Protein AF-A0A6H1X4J9-F1 (afdb_monomer)

Foldseek 3Di:
DAEDADPDCPVDDFDAAEAADADPPLLPAEYEANGQHYEYADQNPLNHQEYAFAENHEYEDACQVAAHENAPRYHYAYNAQNYEYEYEHAHHDAEYEYAYQAAAAHAAPRQHEYEYYHHAREYEYYHPDPPAAYEHQPPVYAARAEYEYEYRYEYDQSYADLRYAEYEHDHAYEYEHLAAHNHNAYEFELYEYEHEVQQHDHDHDPPHYHDPYPNGYYHYYHDPD

Structure (mmCIF, N/CA/C/O backbone):
data_AF-A0A6H1X4J9-F1
#
_entry.id   AF-A0A6H1X4J9-F1
#
loop_
_atom_site.group_PDB
_atom_site.id
_atom_site.type_symbol
_atom_site.label_atom_id
_atom_site.label_alt_id
_atom_site.label_comp_id
_atom_site.label_asym_id
_atom_site.label_entity_id
_atom_site.label_seq_id
_atom_site.pdbx_PDB_ins_code
_atom_site.Cartn_x
_atom_site.Cartn_y
_atom_site.Cartn_z
_atom_site.occupancy
_atom_site.B_iso_or_equiv
_atom_site.auth_seq_id
_atom_site.auth_comp_id
_atom_site.auth_asym_id
_atom_site.auth_atom_id
_atom_site.pdbx_PDB_model_num
ATOM 1 N N . THR A 1 1 ? 21.955 -4.529 -8.153 1.00 93.12 1 THR A N 1
ATOM 2 C CA . THR A 1 1 ? 21.031 -3.490 -8.641 1.00 93.12 1 THR A CA 1
ATOM 3 C C . THR A 1 1 ? 20.247 -4.017 -9.817 1.00 93.12 1 THR A C 1
ATOM 5 O O . THR A 1 1 ? 20.836 -4.689 -10.657 1.00 93.12 1 THR A O 1
ATOM 8 N N . LEU A 1 2 ? 18.945 -3.748 -9.854 1.00 93.88 2 LEU A N 1
ATOM 9 C CA . LEU A 1 2 ? 18.046 -4.045 -10.964 1.00 93.88 2 LEU A CA 1
ATOM 10 C C . LEU A 1 2 ? 17.400 -2.733 -11.418 1.00 93.88 2 LEU A C 1
ATOM 12 O O . LEU A 1 2 ? 16.887 -1.985 -10.590 1.00 93.88 2 LEU A O 1
ATOM 16 N N . GLU A 1 3 ? 17.446 -2.445 -12.716 1.00 94.25 3 GLU A N 1
ATOM 17 C CA . GLU A 1 3 ? 16.936 -1.191 -13.275 1.00 94.25 3 GLU A CA 1
ATOM 18 C C . GLU A 1 3 ? 15.815 -1.457 -14.273 1.00 94.25 3 GLU A C 1
ATOM 20 O O . GLU A 1 3 ? 15.993 -2.201 -15.240 1.00 94.25 3 GLU A O 1
ATOM 25 N N . PHE A 1 4 ? 14.671 -0.810 -14.061 1.00 92.19 4 PHE A N 1
ATOM 26 C CA . PHE A 1 4 ? 13.561 -0.799 -15.005 1.00 92.19 4 PHE A CA 1
ATOM 27 C C . PHE A 1 4 ? 13.482 0.575 -15.649 1.00 92.19 4 PHE A C 1
ATOM 29 O O . PHE A 1 4 ? 12.876 1.497 -15.107 1.00 92.19 4 PHE A O 1
ATOM 36 N N . ASN A 1 5 ? 14.108 0.696 -16.814 1.00 88.25 5 ASN A N 1
ATOM 37 C CA . ASN A 1 5 ? 14.103 1.916 -17.608 1.00 88.25 5 ASN A CA 1
ATOM 38 C C . ASN A 1 5 ? 12.995 1.806 -18.666 1.00 88.25 5 ASN A C 1
ATOM 40 O O . ASN A 1 5 ? 13.028 0.912 -19.515 1.00 88.25 5 ASN A O 1
ATOM 44 N N . GLY A 1 6 ? 11.995 2.682 -18.584 1.00 73.62 6 GLY A N 1
ATOM 45 C CA . GLY A 1 6 ? 10.928 2.797 -19.580 1.00 73.62 6 GLY A CA 1
ATOM 46 C C . GLY A 1 6 ? 11.137 4.018 -20.476 1.00 73.62 6 GLY A C 1
ATOM 47 O O . GLY A 1 6 ? 11.968 4.872 -20.158 1.00 73.62 6 GLY A O 1
ATOM 48 N N . PRO A 1 7 ? 10.403 4.146 -21.596 1.00 67.62 7 PRO A N 1
ATOM 49 C CA . PRO A 1 7 ? 10.383 5.404 -22.329 1.00 67.62 7 PRO A CA 1
ATOM 50 C C . PRO A 1 7 ? 9.875 6.516 -21.402 1.00 67.62 7 PRO A C 1
ATOM 52 O O . PRO A 1 7 ? 8.786 6.415 -20.841 1.00 67.62 7 PRO A O 1
ATOM 55 N N . LEU A 1 8 ? 10.683 7.564 -21.237 1.00 60.62 8 LEU A N 1
ATOM 56 C CA . LEU A 1 8 ? 10.299 8.788 -20.544 1.00 60.62 8 LEU A CA 1
ATOM 57 C C . LEU A 1 8 ? 9.329 9.544 -21.463 1.00 60.62 8 LEU A C 1
ATOM 59 O O . LEU A 1 8 ? 9.742 10.057 -22.497 1.00 60.62 8 LEU A O 1
ATOM 63 N N . ASP A 1 9 ? 8.041 9.501 -21.136 1.00 55.06 9 ASP A N 1
ATOM 64 C CA . ASP A 1 9 ? 6.933 10.324 -21.638 1.00 55.06 9 ASP A CA 1
ATOM 65 C C . ASP A 1 9 ? 7.148 11.023 -22.988 1.00 55.06 9 ASP A C 1
ATOM 67 O O . ASP A 1 9 ? 7.340 12.233 -23.079 1.00 55.06 9 ASP A O 1
ATOM 71 N N . GLY A 1 10 ? 7.001 10.274 -24.080 1.00 54.78 10 GLY A N 1
ATOM 72 C CA . GLY A 1 10 ? 6.794 10.854 -25.412 1.00 54.78 10 GLY A CA 1
ATOM 73 C C . GLY A 1 10 ? 5.364 11.368 -25.647 1.00 54.78 10 GLY A C 1
ATOM 74 O O . GLY A 1 10 ? 4.961 11.500 -26.798 1.00 54.78 10 GLY A O 1
ATOM 75 N N . GLY A 1 11 ? 4.561 11.572 -24.592 1.00 57.75 11 GLY A N 1
ATOM 76 C CA . GLY A 1 11 ? 3.139 11.940 -24.692 1.00 57.75 11 GLY A CA 1
ATOM 77 C C . GLY A 1 11 ? 2.202 10.816 -25.168 1.00 57.75 11 GLY A C 1
ATOM 78 O O . GLY A 1 11 ? 1.058 11.088 -25.523 1.00 57.75 11 GLY A O 1
ATOM 79 N N . GLY A 1 12 ? 2.674 9.565 -25.206 1.00 61.28 12 GLY A N 1
ATOM 80 C CA . GLY A 1 12 ? 1.860 8.376 -25.492 1.00 61.28 12 GLY A CA 1
ATOM 81 C C . GLY A 1 12 ? 1.268 7.737 -24.230 1.00 61.28 12 GLY A C 1
ATOM 82 O O . GLY A 1 12 ? 1.627 8.107 -23.116 1.00 61.28 12 GLY A O 1
ATOM 83 N N . ASN A 1 13 ? 0.377 6.754 -24.404 1.00 65.56 13 ASN A N 1
ATOM 84 C CA . ASN A 1 13 ? -0.198 5.985 -23.292 1.00 65.56 13 ASN A CA 1
ATOM 85 C C . ASN A 1 13 ? 0.898 5.361 -22.412 1.00 65.56 13 ASN A C 1
ATOM 87 O O . ASN A 1 13 ? 1.854 4.784 -22.933 1.00 65.56 13 ASN A O 1
ATOM 91 N N . 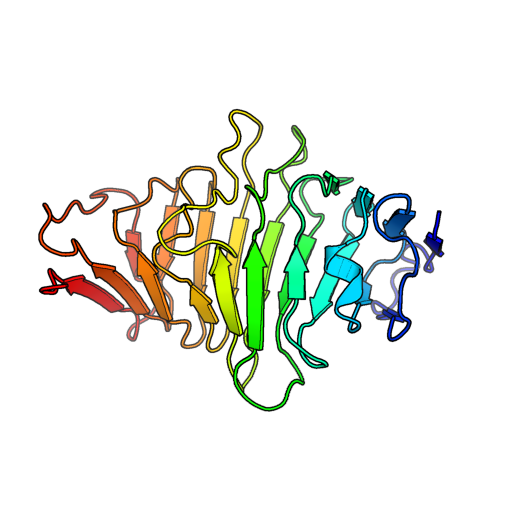THR A 1 14 ? 0.712 5.408 -21.090 1.00 74.69 14 THR A N 1
ATOM 92 C CA . THR A 1 14 ? 1.555 4.698 -20.120 1.00 74.69 14 THR A CA 1
ATOM 93 C C . THR A 1 14 ? 1.637 3.216 -20.478 1.00 74.69 14 THR A C 1
ATOM 95 O O . THR A 1 14 ? 0.612 2.537 -20.559 1.00 74.69 14 THR A O 1
ATOM 98 N N . ILE A 1 15 ? 2.852 2.703 -20.687 1.00 81.38 15 ILE A N 1
ATOM 99 C CA . ILE A 1 15 ? 3.092 1.276 -20.928 1.00 81.38 15 ILE A CA 1
ATOM 100 C C . ILE A 1 15 ? 3.429 0.620 -19.581 1.00 81.38 15 ILE A C 1
ATOM 102 O O . ILE A 1 15 ? 4.488 0.921 -19.025 1.00 81.38 15 ILE A O 1
ATOM 106 N N . PRO A 1 16 ? 2.566 -0.260 -19.043 1.00 87.69 16 PRO A N 1
ATOM 107 C CA . PRO A 1 16 ? 2.844 -0.947 -17.789 1.00 87.69 16 PRO A CA 1
ATOM 108 C C . PRO A 1 16 ? 3.886 -2.053 -17.983 1.00 87.69 16 PRO A C 1
ATOM 110 O O . PRO A 1 16 ? 3.806 -2.855 -18.917 1.00 87.69 16 PRO A O 1
ATOM 113 N N . TYR A 1 17 ? 4.851 -2.120 -17.068 1.00 92.75 17 TYR A N 1
ATOM 114 C CA . TYR A 1 17 ? 5.799 -3.225 -16.966 1.00 92.75 17 TYR A CA 1
ATOM 115 C C . TYR A 1 17 ? 5.346 -4.211 -15.894 1.00 92.75 17 TYR A C 1
ATOM 117 O O . TYR A 1 17 ? 5.041 -3.832 -14.768 1.00 92.75 17 TYR A O 1
ATOM 125 N N . TYR A 1 18 ? 5.364 -5.497 -16.235 1.00 94.00 18 TYR A N 1
ATOM 126 C CA . TYR A 1 18 ? 4.930 -6.575 -15.353 1.00 94.00 18 TYR A CA 1
ATOM 127 C C . TYR A 1 18 ? 6.113 -7.472 -15.000 1.00 94.00 18 TYR A C 1
ATOM 129 O O . TYR A 1 18 ? 6.561 -8.286 -15.811 1.00 94.00 18 TYR A O 1
ATOM 137 N N . PHE A 1 19 ? 6.622 -7.342 -13.780 1.00 95.31 19 PHE A N 1
ATOM 138 C CA . PHE A 1 19 ? 7.733 -8.137 -13.284 1.00 95.31 19 PHE A CA 1
ATOM 139 C C . PHE A 1 19 ? 7.231 -9.336 -12.475 1.00 95.31 19 PHE A C 1
ATOM 141 O O . PHE A 1 19 ? 6.749 -9.218 -11.351 1.00 95.31 19 PHE A O 1
ATOM 148 N N . LYS A 1 20 ? 7.355 -10.524 -13.071 1.00 94.75 20 LYS A N 1
ATOM 149 C CA . LYS A 1 20 ? 6.947 -11.804 -12.464 1.00 94.75 20 LYS A CA 1
ATOM 150 C C . LYS A 1 20 ? 8.120 -12.611 -11.894 1.00 94.75 20 LYS A C 1
ATOM 152 O O . LYS A 1 20 ? 7.917 -13.715 -11.402 1.00 94.75 20 LYS A O 1
ATOM 157 N N . GLY A 1 21 ? 9.345 -12.099 -12.018 1.00 93.31 21 GLY A N 1
ATOM 158 C CA . GLY A 1 21 ? 10.551 -12.793 -11.578 1.00 93.31 21 GLY A CA 1
ATOM 159 C C . GLY A 1 21 ? 10.741 -12.732 -10.064 1.00 93.31 21 GLY A C 1
ATOM 160 O O . GLY A 1 21 ? 10.360 -11.759 -9.420 1.00 93.31 21 GLY A O 1
ATOM 161 N N . ALA A 1 22 ? 11.376 -13.760 -9.505 1.00 94.06 22 ALA A N 1
ATOM 162 C CA . ALA A 1 22 ? 11.875 -13.719 -8.137 1.00 94.06 22 ALA A CA 1
ATOM 163 C C . ALA A 1 22 ? 13.163 -12.884 -8.057 1.00 94.06 22 ALA A C 1
ATOM 165 O O . ALA A 1 22 ? 13.990 -12.919 -8.970 1.00 94.06 22 ALA A O 1
ATOM 166 N N . ILE A 1 23 ? 13.362 -12.182 -6.941 1.00 91.31 23 ILE A N 1
ATOM 167 C CA . ILE A 1 23 ? 14.611 -11.474 -6.635 1.00 91.31 23 ILE A CA 1
ATOM 168 C C . ILE A 1 23 ? 15.342 -12.285 -5.570 1.00 91.31 23 ILE A C 1
ATOM 170 O O . ILE A 1 23 ? 14.955 -12.302 -4.404 1.00 91.31 23 ILE A O 1
ATOM 174 N N . ALA A 1 24 ? 16.390 -12.993 -5.983 1.00 90.06 24 ALA A N 1
ATOM 175 C CA . ALA A 1 24 ? 17.291 -13.657 -5.050 1.00 90.06 24 ALA A CA 1
ATOM 176 C C . ALA A 1 24 ? 18.165 -12.617 -4.333 1.00 90.06 24 ALA A C 1
ATOM 178 O O . ALA A 1 24 ? 18.576 -11.632 -4.946 1.00 90.06 24 ALA A O 1
ATOM 179 N N . ASN A 1 25 ? 18.480 -12.856 -3.055 1.00 87.88 25 ASN A N 1
ATOM 180 C CA . ASN A 1 25 ? 19.271 -11.944 -2.216 1.00 87.88 25 ASN A CA 1
ATOM 181 C C . ASN A 1 25 ? 18.702 -10.512 -2.184 1.00 87.88 25 ASN A C 1
ATOM 183 O O . ASN A 1 25 ? 19.452 -9.538 -2.271 1.00 87.88 25 ASN A O 1
ATOM 187 N N . GLY A 1 26 ? 17.370 -10.390 -2.086 1.00 88.12 26 GLY A N 1
ATOM 188 C CA . GLY A 1 26 ? 16.672 -9.102 -2.057 1.00 88.12 26 GLY A CA 1
ATOM 189 C C . GLY A 1 26 ? 17.216 -8.155 -0.987 1.00 88.12 26 GLY A C 1
ATOM 190 O O . GLY A 1 26 ? 17.380 -6.971 -1.250 1.00 88.12 26 GLY A O 1
ATOM 191 N N . ASN A 1 27 ? 17.634 -8.688 0.159 1.00 91.12 27 ASN A N 1
ATOM 192 C CA . ASN A 1 27 ? 18.200 -7.924 1.271 1.00 91.12 27 ASN A CA 1
ATOM 193 C C . ASN A 1 27 ? 19.537 -7.216 0.963 1.00 91.12 27 ASN A C 1
ATOM 195 O O . ASN A 1 27 ? 20.028 -6.480 1.808 1.00 91.12 27 ASN A O 1
ATOM 199 N N . ASN A 1 28 ? 20.121 -7.433 -0.220 1.00 92.00 28 ASN A N 1
ATOM 200 C CA . ASN A 1 28 ? 21.277 -6.694 -0.742 1.00 92.00 28 ASN A CA 1
ATOM 201 C C . ASN A 1 28 ? 20.972 -6.032 -2.102 1.00 92.00 28 ASN A C 1
ATOM 203 O O . ASN A 1 28 ? 21.878 -5.561 -2.796 1.00 92.00 28 ASN A O 1
ATOM 207 N N . ALA A 1 29 ? 19.718 -6.084 -2.551 1.00 93.44 29 ALA A N 1
ATOM 208 C CA . ALA A 1 29 ? 19.294 -5.603 -3.852 1.00 93.44 29 ALA A CA 1
ATOM 209 C C . ALA A 1 29 ? 18.760 -4.172 -3.761 1.00 93.44 29 ALA A C 1
ATOM 211 O O . ALA A 1 29 ? 18.005 -3.827 -2.859 1.00 93.44 29 ALA A O 1
ATOM 212 N N . ILE A 1 30 ? 19.120 -3.390 -4.775 1.00 94.81 30 ILE A N 1
ATOM 213 C CA . ILE A 1 30 ? 18.548 -2.076 -5.064 1.00 94.81 30 ILE A CA 1
ATOM 214 C C . ILE A 1 30 ? 17.702 -2.220 -6.327 1.00 94.81 30 ILE A C 1
ATOM 216 O O . ILE A 1 30 ? 18.201 -2.745 -7.333 1.00 94.81 30 ILE A O 1
ATOM 220 N N . LEU A 1 31 ? 16.453 -1.766 -6.278 1.00 95.44 31 LEU A N 1
ATOM 221 C CA . LEU A 1 31 ? 15.521 -1.710 -7.399 1.00 95.44 31 LEU A CA 1
ATOM 222 C C . LEU A 1 31 ? 15.274 -0.253 -7.798 1.00 95.44 31 LEU A C 1
ATOM 224 O O . LEU A 1 31 ? 14.706 0.508 -7.026 1.00 95.44 31 LEU A O 1
ATOM 228 N N . ASN A 1 32 ? 15.628 0.111 -9.028 1.00 95.62 32 ASN A N 1
ATOM 229 C CA . ASN A 1 32 ? 15.351 1.436 -9.582 1.00 95.62 32 ASN A CA 1
ATOM 230 C C . ASN A 1 32 ? 14.162 1.368 -10.549 1.00 95.62 32 ASN A C 1
ATOM 232 O O . ASN A 1 32 ? 14.227 0.690 -11.582 1.00 95.62 32 ASN A O 1
ATOM 236 N N . VAL A 1 33 ? 13.086 2.084 -10.227 1.00 94.50 33 VAL A N 1
ATOM 237 C CA . VAL A 1 33 ? 11.855 2.184 -11.019 1.00 94.50 33 VAL A CA 1
ATOM 238 C C . VAL A 1 33 ? 11.866 3.495 -11.804 1.00 94.50 33 VAL A C 1
ATOM 240 O O . VAL A 1 33 ? 11.304 4.509 -11.390 1.00 94.50 33 VAL A O 1
ATOM 243 N N . ASN A 1 34 ? 12.507 3.462 -12.972 1.00 92.19 34 ASN A N 1
ATOM 244 C CA . ASN A 1 34 ? 12.626 4.582 -13.918 1.00 92.19 34 ASN A CA 1
ATOM 245 C C . ASN A 1 34 ? 11.670 4.426 -15.112 1.00 92.19 34 ASN A C 1
ATOM 247 O O . ASN A 1 34 ? 11.930 4.883 -16.226 1.00 92.19 34 ASN A O 1
ATOM 251 N N . THR A 1 35 ? 10.573 3.717 -14.891 1.00 90.00 35 THR A N 1
ATOM 252 C CA . THR A 1 35 ? 9.480 3.543 -15.838 1.00 90.00 35 THR A CA 1
ATOM 253 C C . THR A 1 35 ? 8.213 4.089 -15.207 1.00 90.00 35 THR A C 1
ATOM 255 O O . THR A 1 35 ? 8.077 4.062 -13.984 1.00 90.00 35 THR A O 1
ATOM 258 N N . LYS A 1 36 ? 7.271 4.564 -16.024 1.00 90.62 36 LYS A N 1
ATOM 259 C CA . LYS A 1 36 ? 6.047 5.183 -15.510 1.00 90.62 36 LYS A CA 1
ATOM 260 C C . LYS A 1 36 ? 5.181 4.264 -14.672 1.00 90.62 36 LYS A C 1
ATOM 262 O O . LYS A 1 36 ? 4.545 4.728 -13.733 1.00 90.62 36 LYS A O 1
ATOM 267 N N . SER A 1 37 ? 5.156 2.981 -15.002 1.00 92.81 37 SER A N 1
ATOM 268 C CA . SER A 1 37 ? 4.376 2.000 -14.262 1.00 92.81 37 SER A CA 1
ATOM 269 C C . SER A 1 37 ? 5.104 0.665 -14.247 1.00 92.81 37 SER A C 1
ATOM 271 O O . SER A 1 37 ? 5.409 0.099 -15.300 1.00 92.81 37 SER A O 1
ATOM 273 N N . LEU A 1 38 ? 5.387 0.171 -13.044 1.00 95.62 38 LEU A N 1
ATOM 274 C CA . LEU A 1 38 ? 5.938 -1.156 -12.802 1.00 95.62 38 LEU A CA 1
ATOM 275 C C . LEU A 1 38 ? 5.097 -1.872 -11.749 1.00 95.62 38 LEU A C 1
ATOM 277 O O . LEU A 1 38 ? 4.921 -1.356 -10.651 1.00 95.62 38 LEU A O 1
ATOM 281 N N . THR A 1 39 ? 4.663 -3.091 -12.051 1.00 96.75 39 THR A N 1
ATOM 282 C CA . THR A 1 39 ? 4.017 -3.992 -11.092 1.00 96.75 39 THR A CA 1
ATOM 283 C C . THR A 1 39 ? 4.881 -5.226 -10.881 1.00 96.75 39 THR A C 1
ATOM 285 O O . THR A 1 39 ? 5.208 -5.934 -11.837 1.00 96.75 39 THR A O 1
ATOM 288 N N . ALA A 1 40 ? 5.242 -5.500 -9.632 1.00 97.00 40 ALA A N 1
ATOM 289 C CA . ALA A 1 40 ? 5.935 -6.705 -9.211 1.00 97.00 40 ALA A CA 1
ATOM 290 C C . ALA A 1 40 ? 4.948 -7.690 -8.572 1.00 97.00 40 ALA A C 1
ATOM 292 O O . ALA A 1 40 ? 4.236 -7.336 -7.639 1.00 97.00 40 ALA A O 1
ATOM 293 N N . TYR A 1 41 ? 4.942 -8.931 -9.062 1.00 96.31 41 TYR A N 1
ATOM 294 C CA . TYR A 1 41 ? 4.000 -9.974 -8.627 1.00 96.31 41 TYR A CA 1
ATOM 295 C C . TYR A 1 41 ? 4.608 -11.014 -7.685 1.00 96.31 41 TYR A C 1
ATOM 297 O O . TYR A 1 41 ? 3.890 -11.760 -7.029 1.00 96.31 41 TYR A O 1
ATOM 305 N N . HIS A 1 42 ? 5.934 -11.149 -7.672 1.00 95.69 42 HIS A N 1
ATOM 306 C CA . HIS A 1 42 ? 6.588 -12.192 -6.889 1.00 95.69 42 HIS A CA 1
ATOM 307 C C . HIS A 1 42 ? 6.853 -11.712 -5.458 1.00 95.69 42 HIS A C 1
ATOM 309 O O . HIS A 1 42 ? 7.471 -10.665 -5.268 1.00 95.69 42 HIS A O 1
ATOM 315 N N . SER A 1 43 ? 6.480 -12.509 -4.452 1.00 94.19 43 SER A N 1
ATOM 316 C CA . SER A 1 43 ? 6.515 -12.118 -3.030 1.00 94.19 43 SER A CA 1
ATOM 317 C C . SER A 1 43 ? 7.894 -11.716 -2.499 1.00 94.19 43 SER A C 1
ATOM 319 O O . SER A 1 43 ? 8.000 -10.903 -1.585 1.00 94.19 43 SER A O 1
ATOM 321 N N . THR A 1 44 ? 8.973 -12.201 -3.121 1.00 94.56 44 THR A N 1
ATOM 322 C CA . THR A 1 44 ? 10.356 -11.788 -2.809 1.00 94.56 44 THR A CA 1
ATOM 323 C C . THR A 1 44 ? 10.598 -10.286 -2.965 1.00 94.56 44 THR A C 1
ATOM 325 O O . THR A 1 44 ? 11.610 -9.794 -2.474 1.00 94.56 44 THR A O 1
ATOM 328 N N . ILE A 1 45 ? 9.712 -9.544 -3.636 1.00 94.94 45 ILE A N 1
ATOM 329 C CA . ILE A 1 45 ? 9.806 -8.084 -3.727 1.00 94.94 45 ILE A CA 1
ATOM 330 C C . ILE A 1 45 ? 9.777 -7.396 -2.356 1.00 94.94 45 ILE A C 1
ATOM 332 O O . ILE A 1 45 ? 10.484 -6.411 -2.163 1.00 94.94 45 ILE A O 1
ATOM 336 N N . GLY A 1 46 ? 9.055 -7.962 -1.382 1.00 92.44 46 GLY A N 1
ATOM 337 C CA . GLY A 1 46 ? 9.035 -7.461 -0.003 1.00 92.44 46 GLY A CA 1
ATOM 338 C C . GLY A 1 46 ? 10.352 -7.673 0.756 1.00 92.44 46 GLY A C 1
ATOM 339 O O . GLY A 1 46 ? 10.485 -7.252 1.898 1.00 92.44 46 GLY A O 1
ATOM 340 N N . THR A 1 47 ? 11.335 -8.336 0.134 1.00 92.44 47 THR A N 1
ATOM 341 C CA . THR A 1 47 ? 12.671 -8.533 0.715 1.00 92.44 47 THR A CA 1
ATOM 342 C C . THR A 1 47 ? 13.728 -7.595 0.149 1.00 92.44 47 THR A C 1
ATOM 344 O O . THR A 1 47 ? 14.869 -7.658 0.598 1.00 92.44 47 THR A O 1
ATOM 347 N N . VAL A 1 48 ? 13.389 -6.774 -0.851 1.00 93.81 48 VAL A N 1
ATOM 348 C CA . VAL A 1 48 ? 14.341 -5.859 -1.491 1.00 93.81 48 VAL A CA 1
ATOM 349 C C . VAL A 1 48 ? 14.787 -4.800 -0.487 1.00 93.81 48 VAL A C 1
ATOM 351 O O . VAL A 1 48 ? 13.943 -4.169 0.132 1.00 93.81 48 VAL A O 1
ATOM 354 N N . ALA A 1 49 ? 16.095 -4.610 -0.320 1.00 91.94 49 ALA A N 1
ATOM 355 C CA . ALA A 1 49 ? 16.636 -3.672 0.662 1.00 91.94 49 ALA A CA 1
ATOM 356 C C . ALA A 1 49 ? 16.329 -2.214 0.321 1.00 91.94 49 ALA A C 1
ATOM 358 O O . ALA A 1 49 ? 16.030 -1.436 1.213 1.00 91.94 49 ALA A O 1
ATOM 359 N N . GLU A 1 50 ? 16.378 -1.852 -0.959 1.00 92.00 50 GLU A N 1
ATOM 360 C CA . GLU A 1 50 ? 16.142 -0.477 -1.391 1.00 92.00 50 GLU A CA 1
ATOM 361 C C . GLU A 1 50 ? 15.308 -0.450 -2.672 1.00 92.00 50 GLU A C 1
ATOM 363 O O . GLU A 1 50 ? 15.623 -1.123 -3.660 1.00 92.00 50 GLU A O 1
ATOM 368 N N . ILE A 1 51 ? 14.244 0.347 -2.672 1.00 92.81 51 ILE A N 1
ATOM 369 C CA . ILE A 1 51 ? 13.411 0.628 -3.838 1.00 92.81 51 ILE A CA 1
ATOM 370 C C . ILE A 1 51 ? 13.419 2.131 -4.087 1.00 92.81 51 ILE A C 1
ATOM 372 O O . ILE A 1 51 ? 12.925 2.909 -3.280 1.00 92.81 51 ILE A O 1
ATOM 376 N N . ASN A 1 52 ? 13.916 2.532 -5.250 1.00 92.94 52 ASN A N 1
ATOM 377 C CA . ASN A 1 52 ? 13.901 3.909 -5.713 1.00 92.94 52 ASN A CA 1
ATOM 378 C C . ASN A 1 52 ? 12.804 4.074 -6.760 1.00 92.94 52 ASN A C 1
ATOM 380 O O . ASN A 1 52 ? 12.930 3.593 -7.888 1.00 92.94 52 ASN A O 1
ATOM 384 N N . ILE A 1 53 ? 11.727 4.759 -6.395 1.00 92.38 53 ILE A N 1
ATOM 385 C CA . ILE A 1 53 ? 10.634 5.121 -7.291 1.00 92.38 53 ILE A CA 1
ATOM 386 C C . ILE A 1 53 ? 10.985 6.464 -7.926 1.00 92.38 53 ILE A C 1
ATOM 388 O O . ILE A 1 53 ? 11.069 7.477 -7.236 1.00 92.38 53 ILE A O 1
ATOM 392 N N . GLY A 1 54 ? 11.234 6.480 -9.236 1.00 91.06 54 GLY A N 1
ATOM 393 C CA . GLY A 1 54 ? 11.555 7.713 -9.955 1.00 91.06 54 GLY A CA 1
ATOM 394 C C . GLY A 1 54 ? 10.420 8.747 -9.905 1.00 91.06 54 GLY A C 1
ATOM 395 O O . GLY A 1 54 ? 9.275 8.418 -9.608 1.00 91.06 54 GLY A O 1
ATOM 396 N N . ALA A 1 55 ? 10.743 10.005 -10.208 1.00 89.50 55 ALA A N 1
ATOM 397 C CA . ALA A 1 55 ? 9.796 11.118 -10.137 1.00 89.50 55 ALA A CA 1
ATOM 398 C C . ALA A 1 55 ? 8.538 10.893 -11.002 1.00 89.50 55 ALA A C 1
ATOM 400 O O . ALA A 1 55 ? 8.643 10.616 -12.203 1.00 89.50 55 ALA A O 1
ATOM 401 N N . GLY A 1 56 ? 7.358 11.032 -10.389 1.00 89.25 56 GLY A N 1
ATOM 402 C CA . GLY A 1 56 ? 6.060 10.839 -11.036 1.00 89.25 56 GLY A CA 1
ATOM 403 C C . GLY A 1 56 ? 5.865 9.433 -11.606 1.00 89.25 56 GLY A C 1
ATOM 404 O O . GLY A 1 56 ? 5.216 9.278 -12.645 1.00 89.25 56 GLY A O 1
ATOM 405 N N . ASN A 1 57 ? 6.506 8.424 -11.006 1.00 91.81 57 ASN A N 1
ATOM 406 C CA . ASN A 1 57 ? 6.363 7.022 -11.389 1.00 91.81 57 ASN A CA 1
ATOM 407 C C . ASN A 1 57 ? 5.518 6.265 -10.363 1.00 91.81 57 ASN A C 1
ATOM 409 O O . ASN A 1 57 ? 5.528 6.573 -9.171 1.00 91.81 57 ASN A O 1
ATOM 413 N N . LEU A 1 58 ? 4.840 5.221 -10.837 1.00 93.69 58 LEU A N 1
ATOM 414 C CA . LEU A 1 58 ? 4.088 4.287 -10.011 1.00 93.69 58 LEU A CA 1
ATOM 415 C C . LEU A 1 58 ? 4.828 2.956 -9.914 1.00 93.69 58 LEU A C 1
ATOM 417 O O . LEU A 1 58 ? 5.124 2.311 -10.927 1.00 93.69 58 LEU A O 1
ATOM 421 N N . PHE A 1 59 ? 5.053 2.514 -8.683 1.00 95.50 59 PHE A N 1
ATOM 422 C CA . PHE A 1 59 ? 5.504 1.166 -8.386 1.00 95.50 59 PHE A CA 1
ATOM 423 C C . PHE A 1 59 ? 4.445 0.412 -7.582 1.00 95.50 59 PHE A C 1
ATOM 425 O O . PHE A 1 59 ? 4.012 0.874 -6.532 1.00 95.50 59 PHE A O 1
ATOM 432 N N . ALA A 1 60 ? 4.043 -0.760 -8.069 1.00 96.50 60 ALA A N 1
ATOM 433 C CA . ALA A 1 60 ? 3.066 -1.620 -7.423 1.00 96.50 60 ALA A CA 1
ATOM 434 C C . ALA A 1 60 ? 3.690 -2.942 -6.963 1.00 96.50 60 ALA A C 1
ATOM 436 O O . ALA A 1 60 ? 4.348 -3.636 -7.741 1.00 96.50 60 ALA A O 1
ATOM 437 N N . ILE A 1 61 ? 3.411 -3.322 -5.721 1.00 97.19 61 ILE A N 1
ATOM 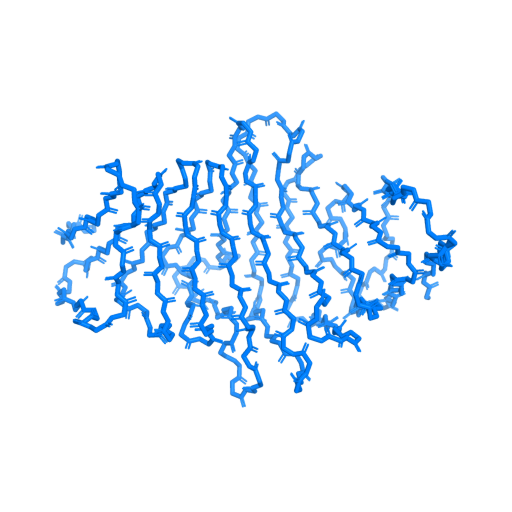438 C CA . ILE A 1 61 ? 3.560 -4.677 -5.197 1.00 97.19 61 ILE A CA 1
ATOM 439 C C . ILE A 1 61 ? 2.172 -5.314 -5.248 1.00 97.19 61 ILE A C 1
ATOM 441 O O . ILE A 1 61 ? 1.257 -4.887 -4.544 1.00 97.19 61 ILE A O 1
ATOM 445 N N . ASP A 1 62 ? 2.002 -6.318 -6.102 1.00 97.38 62 ASP A N 1
ATOM 446 C CA . ASP A 1 62 ? 0.743 -7.044 -6.252 1.00 97.38 62 ASP A CA 1
ATOM 447 C C . ASP A 1 62 ? 0.888 -8.451 -5.650 1.00 97.38 62 ASP A C 1
ATOM 449 O O . ASP A 1 62 ? 1.663 -9.280 -6.132 1.00 97.38 62 ASP A O 1
ATOM 453 N N . ALA A 1 63 ? 0.137 -8.718 -4.580 1.00 97.25 63 ALA A N 1
ATOM 454 C CA . ALA A 1 63 ? 0.137 -9.972 -3.826 1.00 97.25 63 ALA A CA 1
ATOM 455 C C . ALA A 1 63 ? -0.661 -11.099 -4.511 1.00 97.25 63 ALA A C 1
ATOM 457 O O . ALA A 1 63 ? -0.886 -12.161 -3.928 1.00 97.25 63 ALA A O 1
ATOM 458 N N . SER A 1 64 ? -1.094 -10.914 -5.760 1.00 94.88 64 SER A N 1
ATOM 459 C CA . SER A 1 64 ? -1.917 -11.890 -6.484 1.00 94.88 64 SER A CA 1
ATOM 460 C C . SER A 1 64 ? -1.310 -13.288 -6.585 1.00 94.88 64 SER A C 1
ATOM 462 O O . SER A 1 64 ? -2.051 -14.275 -6.577 1.00 94.88 64 SER A O 1
ATOM 464 N N . ALA A 1 65 ? 0.020 -13.401 -6.642 1.00 93.50 65 ALA A N 1
ATOM 465 C CA . ALA A 1 65 ? 0.714 -14.689 -6.664 1.00 93.50 65 ALA A CA 1
ATOM 466 C C . ALA A 1 65 ? 0.892 -15.322 -5.269 1.00 93.50 65 ALA A C 1
ATOM 468 O O . ALA A 1 65 ? 1.232 -16.502 -5.175 1.00 93.50 65 ALA A O 1
ATOM 469 N N . GLY A 1 66 ? 0.667 -14.569 -4.192 1.00 94.81 66 GLY A N 1
ATOM 470 C CA . GLY A 1 66 ? 0.848 -15.004 -2.811 1.00 94.81 66 GLY A CA 1
ATOM 471 C C . GLY A 1 66 ? 1.094 -13.830 -1.867 1.00 94.81 66 GLY A C 1
ATOM 472 O O . GLY A 1 66 ? 1.462 -12.740 -2.301 1.00 94.81 66 GLY A O 1
ATOM 473 N N . ASP A 1 67 ? 0.911 -14.081 -0.573 1.00 96.19 67 ASP A N 1
ATOM 474 C CA . ASP A 1 67 ? 1.115 -13.074 0.467 1.00 96.19 67 ASP A CA 1
ATOM 475 C C . ASP A 1 67 ? 2.540 -12.503 0.430 1.00 96.19 67 ASP A C 1
ATOM 477 O O . ASP A 1 67 ? 3.513 -13.200 0.111 1.00 96.19 67 ASP A O 1
ATOM 481 N N . VAL A 1 68 ? 2.661 -11.224 0.778 1.00 96.38 68 VAL A N 1
ATOM 482 C CA . VAL A 1 68 ? 3.933 -10.497 0.793 1.00 96.38 68 VAL A CA 1
ATOM 483 C C . VAL A 1 68 ? 4.218 -10.018 2.207 1.00 96.38 68 VAL A C 1
ATOM 485 O O . VAL A 1 68 ? 3.333 -9.546 2.910 1.00 96.38 68 VAL A O 1
ATOM 488 N N . THR A 1 69 ? 5.470 -10.113 2.636 1.00 94.75 69 THR A N 1
ATOM 489 C CA . THR A 1 69 ? 5.938 -9.452 3.856 1.00 94.75 69 THR A CA 1
ATOM 490 C C . THR A 1 69 ? 6.985 -8.420 3.470 1.00 94.75 69 THR A C 1
ATOM 492 O O . THR A 1 69 ? 7.993 -8.785 2.871 1.00 94.75 69 THR A O 1
ATOM 495 N N . ILE A 1 70 ? 6.735 -7.153 3.796 1.00 91.69 70 ILE A N 1
ATOM 496 C CA . ILE A 1 70 ? 7.666 -6.033 3.619 1.00 91.69 70 ILE A CA 1
ATOM 497 C C . ILE A 1 70 ? 8.603 -6.020 4.827 1.00 91.69 70 ILE A C 1
ATOM 499 O O . ILE A 1 70 ? 8.138 -5.942 5.963 1.00 91.69 70 ILE A O 1
ATOM 503 N N . LEU A 1 71 ? 9.910 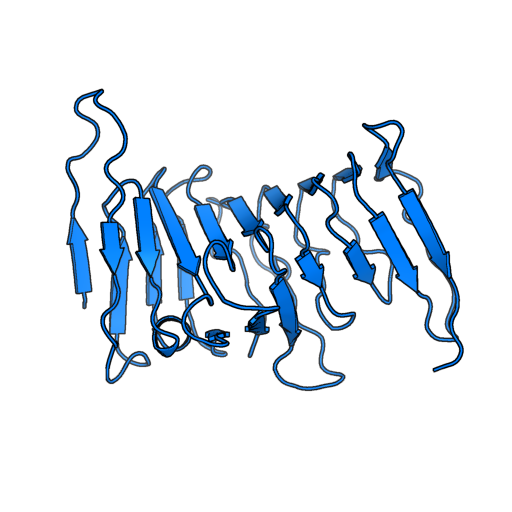-6.169 4.606 1.00 84.38 71 LEU A N 1
ATOM 504 C CA . LEU A 1 71 ? 10.884 -6.381 5.681 1.00 84.38 71 LEU A CA 1
ATOM 505 C C . LEU A 1 71 ? 11.313 -5.093 6.417 1.00 84.38 71 LEU A C 1
ATOM 507 O O . LEU A 1 71 ? 11.175 -3.984 5.921 1.00 84.38 71 LEU A O 1
ATOM 511 N N . ASN A 1 72 ? 11.888 -5.278 7.614 1.00 70.44 72 ASN A N 1
ATOM 512 C CA . ASN A 1 72 ? 12.189 -4.248 8.627 1.00 70.44 72 ASN A CA 1
ATOM 513 C C . ASN A 1 72 ? 13.221 -3.177 8.188 1.00 70.44 72 ASN A C 1
ATOM 515 O O . ASN A 1 72 ? 13.326 -2.125 8.800 1.00 70.44 72 ASN A O 1
ATOM 519 N N . ALA A 1 73 ? 13.966 -3.416 7.108 1.00 70.19 73 ALA A N 1
ATOM 520 C CA . ALA A 1 73 ? 15.044 -2.535 6.641 1.00 70.19 73 ALA A CA 1
ATOM 521 C C . ALA A 1 73 ? 14.898 -2.153 5.161 1.00 70.19 73 ALA A C 1
ATOM 523 O O . ALA A 1 73 ? 15.895 -1.941 4.478 1.00 70.19 73 ALA A O 1
ATOM 524 N N . GLN A 1 74 ? 13.669 -2.174 4.648 1.00 83.56 74 GLN A N 1
ATOM 525 C CA . GLN A 1 74 ? 13.403 -1.814 3.266 1.00 83.56 74 GLN A CA 1
ATOM 526 C C . GLN A 1 74 ? 13.249 -0.295 3.139 1.00 83.56 74 GLN A C 1
ATOM 528 O O . GLN A 1 74 ? 12.241 0.268 3.562 1.00 83.56 74 GLN A O 1
ATOM 533 N N . ASP A 1 75 ? 14.228 0.351 2.515 1.00 85.75 75 ASP A N 1
ATOM 534 C CA . ASP A 1 75 ? 14.168 1.769 2.172 1.00 85.75 75 ASP A CA 1
ATOM 535 C C . ASP A 1 75 ? 13.332 1.948 0.896 1.00 85.75 75 ASP A C 1
ATOM 537 O O . ASP A 1 75 ? 13.624 1.343 -0.138 1.00 85.75 75 ASP A O 1
ATOM 541 N N . ILE A 1 76 ? 12.280 2.77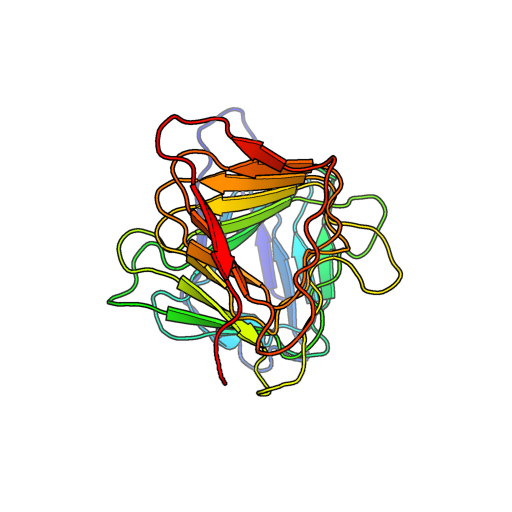4 0.940 1.00 87.12 76 ILE A N 1
ATOM 542 C CA . ILE A 1 76 ? 11.441 3.072 -0.234 1.00 87.12 76 ILE A CA 1
ATOM 543 C C . ILE A 1 76 ? 11.461 4.565 -0.530 1.00 87.12 76 ILE A C 1
ATOM 545 O O . ILE A 1 76 ? 10.724 5.336 0.077 1.00 87.12 76 ILE A O 1
ATOM 549 N N . ASN A 1 77 ? 12.273 4.958 -1.506 1.00 87.69 77 ASN A N 1
ATOM 550 C CA . ASN A 1 77 ? 12.546 6.340 -1.874 1.00 87.69 77 ASN A CA 1
ATOM 551 C C . ASN A 1 77 ? 11.626 6.844 -2.986 1.00 87.69 77 ASN A C 1
ATOM 553 O O . ASN A 1 77 ? 11.483 6.207 -4.026 1.00 87.69 77 ASN A O 1
ATOM 557 N N . PHE A 1 78 ? 11.060 8.036 -2.787 1.00 87.12 78 PHE A N 1
ATOM 558 C CA . PHE A 1 78 ? 10.182 8.710 -3.744 1.00 87.12 78 PHE A CA 1
ATOM 559 C C . PHE A 1 78 ? 10.938 9.856 -4.422 1.00 87.12 78 PHE A C 1
ATOM 561 O O . PHE A 1 78 ? 11.421 10.783 -3.766 1.00 87.12 78 PHE A O 1
ATOM 568 N N . GLY A 1 79 ? 11.039 9.802 -5.748 1.00 88.06 79 GLY A N 1
ATOM 569 C CA . GLY A 1 79 ? 11.769 10.783 -6.547 1.00 88.06 79 GLY A CA 1
ATOM 570 C C . GLY A 1 79 ? 11.092 12.153 -6.619 1.00 88.06 79 GLY A C 1
ATOM 571 O O . GLY A 1 79 ? 11.775 13.148 -6.850 1.00 88.06 79 GLY A O 1
ATOM 572 N N . ALA A 1 80 ? 9.774 12.216 -6.406 1.00 86.56 80 ALA A N 1
ATOM 573 C CA . ALA A 1 80 ? 8.974 13.442 -6.383 1.00 86.56 80 ALA A CA 1
ATOM 574 C C . ALA A 1 80 ? 7.654 13.250 -5.599 1.00 86.56 80 ALA A C 1
ATOM 576 O O . ALA A 1 80 ? 7.231 12.102 -5.437 1.00 86.56 80 ALA A O 1
ATOM 577 N N . PRO A 1 81 ? 6.984 14.339 -5.164 1.00 84.81 81 PRO A N 1
ATOM 578 C CA . PRO A 1 81 ? 5.716 14.288 -4.420 1.00 84.81 81 PRO A CA 1
ATOM 579 C C . PRO A 1 81 ? 4.560 13.536 -5.092 1.00 84.81 81 PRO A C 1
ATOM 581 O O . PRO A 1 81 ? 3.646 13.109 -4.406 1.00 84.81 81 PRO A O 1
ATOM 584 N N . ASP A 1 82 ? 4.585 13.385 -6.414 1.00 86.69 82 ASP A N 1
ATOM 585 C CA . ASP A 1 82 ? 3.581 12.673 -7.215 1.00 86.69 82 ASP A CA 1
ATOM 586 C C . ASP A 1 82 ? 3.976 11.216 -7.528 1.00 86.69 82 ASP A C 1
ATOM 588 O O . ASP A 1 82 ? 3.340 10.550 -8.341 1.00 86.69 82 ASP A O 1
ATOM 592 N N . SER A 1 83 ? 5.054 10.712 -6.920 1.00 90.00 83 SER A N 1
ATOM 593 C CA . SER A 1 83 ? 5.459 9.308 -7.059 1.00 90.00 83 SER A CA 1
ATOM 594 C C . SER A 1 83 ? 4.582 8.427 -6.165 1.00 90.00 83 SER A C 1
ATOM 596 O O . SER A 1 83 ? 4.182 8.851 -5.081 1.00 90.00 83 SER A O 1
ATOM 598 N N . THR A 1 84 ? 4.297 7.193 -6.587 1.00 92.56 84 THR A N 1
ATOM 599 C CA . THR A 1 84 ? 3.297 6.342 -5.921 1.00 92.56 84 THR A CA 1
ATOM 600 C C . THR A 1 84 ? 3.826 4.949 -5.605 1.00 92.56 84 THR A C 1
ATOM 602 O O . THR A 1 84 ? 4.361 4.270 -6.485 1.00 92.56 84 THR A O 1
ATOM 605 N N . LEU A 1 85 ? 3.589 4.490 -4.373 1.00 93.81 85 LEU A N 1
ATOM 606 C CA . LEU A 1 85 ? 3.688 3.084 -3.982 1.00 93.81 85 LEU A CA 1
ATOM 607 C C . LEU A 1 85 ? 2.282 2.487 -3.868 1.00 93.81 85 LEU A C 1
ATOM 609 O O . LEU A 1 85 ? 1.488 2.918 -3.037 1.00 93.81 85 LEU A O 1
ATOM 613 N N . ALA A 1 86 ? 1.983 1.461 -4.658 1.00 95.75 86 ALA A N 1
ATOM 614 C CA . ALA A 1 86 ? 0.727 0.725 -4.571 1.00 95.75 86 ALA A CA 1
ATOM 615 C C . ALA A 1 86 ? 0.944 -0.673 -3.976 1.00 95.75 86 ALA A C 1
ATOM 617 O O . ALA A 1 86 ? 1.789 -1.433 -4.445 1.00 95.75 86 ALA A O 1
ATOM 618 N N . LEU A 1 87 ? 0.159 -1.035 -2.968 1.00 96.38 87 LEU A N 1
ATOM 619 C CA . LEU A 1 87 ? 0.056 -2.383 -2.416 1.00 96.38 87 LEU A CA 1
ATOM 620 C C . LEU A 1 87 ? -1.298 -2.943 -2.843 1.00 96.38 87 LEU A C 1
ATOM 622 O O . LEU A 1 87 ? -2.327 -2.313 -2.609 1.00 96.38 87 LEU A O 1
ATOM 626 N N . SER A 1 88 ? -1.314 -4.082 -3.528 1.00 97.19 88 SER A N 1
ATOM 627 C CA . SER A 1 88 ? -2.529 -4.496 -4.231 1.00 97.19 88 SER A CA 1
ATOM 628 C C . SER A 1 88 ? -2.763 -6.001 -4.295 1.00 97.19 88 SER A C 1
ATOM 630 O O . SER A 1 88 ? -1.852 -6.800 -4.088 1.00 97.19 88 SER A O 1
ATOM 632 N N . ASN A 1 89 ? -4.003 -6.375 -4.604 1.00 96.75 89 ASN A N 1
ATOM 633 C CA . ASN A 1 89 ? -4.422 -7.720 -4.985 1.00 96.75 89 ASN A CA 1
ATOM 634 C C . ASN A 1 89 ? -5.411 -7.653 -6.164 1.00 96.75 89 ASN A C 1
ATOM 636 O O . ASN A 1 89 ? -6.566 -8.066 -6.067 1.00 96.75 89 ASN A O 1
ATOM 640 N N . LEU A 1 90 ? -4.976 -7.104 -7.301 1.00 93.94 90 LEU A N 1
ATOM 641 C CA . LEU A 1 90 ? -5.894 -6.830 -8.414 1.00 93.94 90 LEU A CA 1
ATOM 642 C C . LEU A 1 90 ? -6.369 -8.101 -9.120 1.00 93.94 90 LEU A C 1
ATOM 644 O O . LEU A 1 90 ? -7.478 -8.150 -9.652 1.00 93.94 90 LEU A O 1
ATOM 648 N N . THR A 1 91 ? -5.511 -9.122 -9.160 1.00 88.56 91 THR A N 1
ATOM 649 C CA . THR A 1 91 ? -5.737 -10.333 -9.969 1.00 88.56 91 THR A CA 1
ATOM 650 C C . THR A 1 91 ? -5.620 -11.640 -9.188 1.00 88.56 91 THR A C 1
ATOM 652 O O . THR A 1 91 ? -5.761 -12.714 -9.776 1.00 88.56 91 THR A O 1
ATOM 655 N N . GLY A 1 92 ? -5.356 -11.586 -7.880 1.00 87.44 92 GLY A N 1
ATOM 656 C CA . GLY A 1 92 ? -5.168 -12.790 -7.074 1.00 87.44 92 GLY A CA 1
ATOM 657 C C . GLY A 1 92 ? -6.467 -13.517 -6.818 1.00 87.44 92 GLY A C 1
ATOM 658 O O . GLY A 1 92 ? -7.539 -12.925 -6.843 1.00 87.44 92 GLY A O 1
ATOM 659 N N . VAL A 1 93 ? -6.369 -14.816 -6.552 1.00 90.44 93 VAL A N 1
ATOM 660 C CA . VAL A 1 93 ? -7.518 -15.626 -6.136 1.00 90.44 93 VAL A CA 1
ATOM 661 C C . VAL A 1 93 ? -7.700 -15.536 -4.621 1.00 90.44 93 VAL A C 1
ATOM 663 O O . VAL A 1 93 ? -6.788 -15.871 -3.858 1.00 90.44 93 VAL A O 1
ATOM 666 N N . GLY A 1 94 ? -8.890 -15.100 -4.203 1.00 93.25 94 GLY A N 1
ATOM 667 C CA . GLY A 1 94 ? -9.223 -14.863 -2.797 1.00 93.25 94 GLY A CA 1
ATOM 668 C C . GLY A 1 94 ? -8.469 -13.684 -2.175 1.00 93.25 94 GLY A C 1
ATOM 669 O O . GLY A 1 94 ? -7.692 -12.998 -2.844 1.00 93.25 94 GLY A O 1
ATOM 670 N N . VAL A 1 95 ? -8.714 -13.473 -0.883 1.00 95.00 95 VAL A N 1
ATOM 671 C CA . VAL A 1 95 ? -8.053 -12.427 -0.098 1.00 95.00 95 VAL A CA 1
ATOM 672 C C . VAL A 1 95 ? -6.555 -12.727 0.004 1.00 95.00 95 VAL A C 1
ATOM 674 O O . VAL A 1 95 ? -6.156 -13.885 0.180 1.00 95.00 95 VAL A O 1
ATOM 677 N N . LYS A 1 96 ? -5.727 -11.686 -0.112 1.00 96.62 96 LYS A N 1
ATOM 678 C CA . LYS A 1 96 ? -4.270 -11.754 0.078 1.00 96.62 96 LYS A CA 1
ATOM 679 C C . LYS A 1 96 ? -3.817 -10.840 1.191 1.00 96.62 96 LYS A C 1
ATOM 681 O O . LYS A 1 96 ? -4.495 -9.868 1.496 1.00 96.62 96 LYS A O 1
ATOM 686 N N . ASN A 1 97 ? -2.666 -11.150 1.771 1.00 95.38 97 ASN A N 1
ATOM 687 C CA . ASN A 1 97 ? -2.086 -10.369 2.852 1.00 95.38 97 ASN A CA 1
ATOM 688 C C . ASN A 1 97 ? -0.812 -9.660 2.383 1.00 95.38 97 ASN A C 1
ATOM 690 O O . ASN A 1 97 ? 0.053 -10.267 1.744 1.00 95.38 97 ASN A O 1
ATOM 694 N N . ILE A 1 98 ? -0.668 -8.392 2.760 1.00 95.38 98 ILE A N 1
ATOM 695 C CA . ILE A 1 98 ? 0.607 -7.681 2.754 1.00 95.38 98 ILE A CA 1
ATOM 696 C C . ILE A 1 98 ? 0.915 -7.273 4.195 1.00 95.38 98 ILE A C 1
ATOM 698 O O . ILE A 1 98 ? 0.208 -6.466 4.794 1.00 95.38 98 ILE A O 1
ATOM 702 N N . LEU A 1 99 ? 1.963 -7.875 4.756 1.00 94.44 99 LEU A N 1
ATOM 703 C CA . LEU A 1 99 ? 2.341 -7.728 6.159 1.00 94.44 99 LEU A CA 1
ATOM 704 C C . LEU A 1 99 ? 3.591 -6.859 6.311 1.00 94.44 99 LEU A C 1
ATOM 706 O O . LEU A 1 99 ? 4.580 -7.044 5.603 1.00 94.44 99 LEU A O 1
ATOM 710 N N . LEU A 1 100 ? 3.571 -5.948 7.272 1.00 91.50 100 LEU A N 1
ATOM 711 C CA . LEU A 1 100 ? 4.643 -5.013 7.580 1.00 91.50 100 LEU A CA 1
ATOM 712 C C . LEU A 1 100 ? 5.528 -5.569 8.698 1.00 91.50 100 LEU A C 1
ATOM 714 O O . LEU A 1 100 ? 5.076 -5.807 9.820 1.00 91.50 100 LEU A O 1
ATOM 718 N N . ALA A 1 101 ? 6.813 -5.772 8.411 1.00 90.44 101 ALA A N 1
ATOM 719 C CA . ALA A 1 101 ? 7.790 -6.188 9.413 1.00 90.44 101 ALA A CA 1
ATOM 720 C C . ALA A 1 101 ? 8.360 -5.039 10.243 1.00 90.44 101 ALA A C 1
ATOM 722 O O . ALA A 1 101 ? 8.829 -5.281 11.354 1.00 90.44 101 ALA A O 1
ATOM 723 N N . ALA A 1 102 ? 8.277 -3.815 9.730 1.00 86.06 102 ALA A N 1
ATOM 724 C CA . ALA A 1 102 ? 8.518 -2.570 10.446 1.00 86.06 102 ALA A CA 1
ATOM 725 C C . ALA A 1 102 ? 7.634 -1.467 9.866 1.00 86.06 102 ALA A C 1
ATOM 727 O O . ALA A 1 102 ? 6.829 -1.720 8.967 1.00 86.06 102 ALA A O 1
ATOM 728 N N . ASP A 1 103 ? 7.765 -0.274 10.426 1.00 83.62 103 ASP A N 1
ATOM 729 C CA . ASP A 1 103 ? 7.043 0.901 9.973 1.00 83.62 103 ASP A CA 1
ATOM 730 C C . ASP A 1 103 ? 7.367 1.199 8.505 1.00 83.62 103 ASP A C 1
ATOM 732 O O . ASP A 1 103 ? 8.521 1.162 8.077 1.00 83.62 103 ASP A O 1
ATOM 736 N N . LEU A 1 104 ? 6.335 1.518 7.733 1.00 82.31 104 LEU A N 1
ATOM 737 C CA . LEU A 1 104 ? 6.459 1.991 6.365 1.00 82.31 104 LEU A CA 1
ATOM 738 C C . LEU A 1 104 ? 6.498 3.520 6.390 1.00 82.31 104 LEU A C 1
ATOM 740 O O . LEU A 1 104 ? 5.469 4.184 6.502 1.00 82.31 104 LEU A O 1
ATOM 744 N N . VAL A 1 105 ? 7.693 4.094 6.324 1.00 76.00 105 VAL A N 1
ATOM 745 C CA . VAL A 1 105 ? 7.909 5.537 6.518 1.00 76.00 105 VAL A CA 1
ATOM 746 C C . VAL A 1 105 ? 8.191 6.239 5.190 1.00 76.00 105 VAL A C 1
ATOM 748 O O . VAL A 1 105 ? 8.840 5.672 4.313 1.00 76.00 105 VAL A O 1
ATOM 751 N N . ALA A 1 106 ? 7.727 7.483 5.025 1.00 64.69 106 ALA A N 1
ATOM 752 C CA . ALA A 1 106 ? 8.085 8.280 3.852 1.00 64.69 106 ALA A CA 1
ATOM 753 C C . ALA A 1 106 ? 9.480 8.912 4.068 1.00 64.69 106 ALA A C 1
ATOM 755 O O . ALA A 1 106 ? 9.696 9.602 5.068 1.00 64.69 106 ALA A O 1
ATOM 756 N N . PRO A 1 107 ? 10.454 8.733 3.159 1.00 56.09 107 PRO A N 1
ATOM 757 C CA . PRO A 1 107 ? 11.857 9.026 3.474 1.00 56.09 107 PRO A CA 1
ATOM 758 C C . PRO A 1 107 ? 12.290 10.489 3.293 1.00 56.09 107 PRO A C 1
ATOM 760 O O . PRO A 1 107 ? 13.483 10.780 3.272 1.00 56.09 107 PRO A O 1
ATOM 763 N N . GLY A 1 108 ? 11.385 11.461 3.152 1.00 56.50 108 GLY A N 1
ATOM 764 C CA . GLY A 1 108 ? 11.829 12.829 2.866 1.00 56.50 108 GLY A CA 1
ATOM 765 C C . GLY A 1 108 ? 10.740 13.806 2.444 1.00 56.50 108 GLY A C 1
ATOM 766 O O . GLY A 1 108 ? 9.567 13.455 2.368 1.00 56.50 108 GLY A O 1
ATOM 767 N N . ALA A 1 109 ? 11.149 15.038 2.121 1.00 56.94 109 ALA A N 1
ATOM 768 C CA . ALA A 1 109 ? 10.271 16.146 1.718 1.00 56.94 109 ALA A CA 1
ATOM 769 C C . ALA A 1 109 ? 9.393 15.848 0.481 1.00 56.94 109 ALA A C 1
ATOM 771 O O . ALA A 1 109 ? 8.455 16.588 0.203 1.00 56.94 109 ALA A O 1
ATOM 772 N N . ASN A 1 110 ? 9.687 14.760 -0.237 1.00 61.16 110 ASN A N 1
ATOM 773 C CA . ASN A 1 110 ? 8.977 14.306 -1.429 1.00 61.16 110 ASN A CA 1
ATOM 774 C C . ASN A 1 110 ? 7.882 13.261 -1.148 1.00 61.16 110 ASN A C 1
ATOM 776 O O . ASN A 1 110 ? 7.441 12.638 -2.099 1.00 61.16 110 ASN A O 1
ATOM 780 N N . ALA A 1 111 ? 7.512 13.040 0.123 1.00 69.31 111 ALA A N 1
ATOM 781 C CA . ALA A 1 111 ? 6.186 12.694 0.671 1.00 69.31 111 ALA A CA 1
ATOM 782 C C . ALA A 1 111 ? 5.123 12.008 -0.226 1.00 69.31 111 ALA A C 1
ATOM 784 O O . ALA A 1 111 ? 3.952 12.332 -0.073 1.00 69.31 111 ALA A O 1
ATOM 785 N N . GLY A 1 112 ? 5.492 11.104 -1.139 1.00 81.75 112 GLY A N 1
ATOM 786 C CA . GLY A 1 112 ? 4.621 10.597 -2.205 1.00 81.75 112 GLY A CA 1
ATOM 787 C C . GLY A 1 112 ? 3.311 9.949 -1.752 1.00 81.75 112 GLY A C 1
ATOM 788 O O . GLY A 1 112 ? 2.949 9.938 -0.574 1.00 81.75 112 GLY A O 1
ATOM 789 N N . ASP A 1 113 ? 2.589 9.373 -2.701 1.00 88.94 113 ASP A N 1
ATOM 790 C CA . ASP A 1 113 ? 1.294 8.764 -2.417 1.00 88.94 113 ASP A CA 1
ATOM 791 C C . ASP A 1 113 ? 1.421 7.257 -2.168 1.00 88.94 113 ASP A C 1
ATOM 793 O O . ASP A 1 113 ? 2.239 6.556 -2.776 1.00 88.94 113 ASP A O 1
ATOM 797 N N . VAL A 1 114 ? 0.569 6.744 -1.282 1.00 91.44 114 VAL A N 1
ATOM 798 C CA . VAL A 1 114 ? 0.403 5.310 -1.043 1.00 91.44 114 VAL A CA 1
ATOM 799 C C . VAL A 1 114 ? -1.003 4.896 -1.453 1.00 91.44 114 VAL A C 1
ATOM 801 O O . VAL A 1 114 ? -1.977 5.594 -1.174 1.00 91.44 114 VAL A O 1
ATOM 804 N N . VAL A 1 115 ? -1.116 3.749 -2.117 1.00 94.88 115 VAL A N 1
ATOM 805 C CA . VAL A 1 115 ? -2.394 3.179 -2.552 1.00 94.88 115 VAL A CA 1
ATOM 806 C C . VAL A 1 115 ? -2.527 1.762 -2.019 1.00 94.88 115 VAL A C 1
ATOM 808 O O . VAL A 1 115 ? -1.630 0.951 -2.229 1.00 94.88 115 VAL A O 1
ATOM 811 N N . PHE A 1 116 ? -3.656 1.441 -1.393 1.00 95.62 116 PHE A N 1
ATOM 812 C CA . PHE A 1 116 ? -4.079 0.071 -1.112 1.00 95.62 116 PHE A CA 1
ATOM 813 C C . PHE A 1 116 ? -5.259 -0.277 -2.011 1.00 95.62 116 PHE A C 1
ATOM 815 O O . PHE A 1 116 ? -6.266 0.429 -1.992 1.00 95.62 116 PHE A O 1
ATOM 822 N N . ASP A 1 117 ? -5.138 -1.350 -2.791 1.00 96.25 117 ASP A N 1
ATOM 823 C CA . ASP A 1 117 ? -6.200 -1.795 -3.699 1.00 96.25 117 ASP A CA 1
ATOM 824 C C . ASP A 1 117 ? -6.414 -3.308 -3.617 1.00 96.25 117 ASP A C 1
ATOM 826 O O . ASP A 1 117 ? -5.609 -4.100 -4.112 1.00 96.25 117 ASP A O 1
ATOM 830 N N . GLY A 1 118 ? -7.509 -3.729 -2.993 1.00 94.62 118 GLY A N 1
ATOM 831 C CA . GLY A 1 118 ? -7.835 -5.144 -2.828 1.00 94.62 118 GLY A CA 1
ATOM 832 C C . GLY A 1 118 ? -8.460 -5.795 -4.052 1.00 94.62 118 GLY A C 1
ATOM 833 O O . GLY A 1 118 ? -8.684 -7.009 -4.044 1.00 94.62 118 GLY A O 1
ATOM 834 N N . GLY A 1 119 ? -8.726 -5.029 -5.110 1.00 93.38 119 GLY A N 1
ATOM 835 C CA . GLY A 1 119 ? -9.436 -5.520 -6.276 1.00 93.38 119 GLY A CA 1
ATOM 836 C C . GLY A 1 119 ? -10.768 -6.172 -5.894 1.00 93.38 119 GLY A C 1
ATOM 837 O O . GLY A 1 119 ? -11.450 -5.779 -4.952 1.00 93.38 119 GLY A O 1
ATOM 838 N N . VAL A 1 120 ? -11.156 -7.204 -6.638 1.00 91.88 120 VAL A N 1
ATOM 839 C CA . VAL A 1 120 ? -12.443 -7.887 -6.419 1.00 91.88 120 VAL A CA 1
ATOM 840 C C . VAL A 1 120 ? -12.408 -8.912 -5.286 1.00 91.88 120 VAL A C 1
ATOM 842 O O . VAL A 1 120 ? -13.459 -9.291 -4.778 1.00 91.88 120 VAL A O 1
ATOM 845 N N . ASN A 1 121 ? -11.218 -9.395 -4.922 1.00 93.00 121 ASN A N 1
ATOM 846 C CA . ASN A 1 121 ? -11.057 -10.525 -4.005 1.00 93.00 121 ASN A CA 1
ATOM 847 C C . ASN A 1 121 ? -10.585 -10.116 -2.608 1.00 93.00 121 ASN A C 1
ATOM 849 O O . ASN A 1 121 ? -10.661 -10.930 -1.691 1.00 93.00 121 ASN A O 1
ATOM 853 N N . GLY A 1 122 ? -10.139 -8.874 -2.455 1.00 93.88 122 GLY A N 1
ATOM 854 C CA . GLY A 1 122 ? -9.785 -8.242 -1.198 1.00 93.88 122 GLY A CA 1
ATOM 855 C C . GLY A 1 122 ? -8.308 -8.329 -0.833 1.00 93.88 122 GLY A C 1
ATOM 856 O O . GLY A 1 122 ? -7.577 -9.2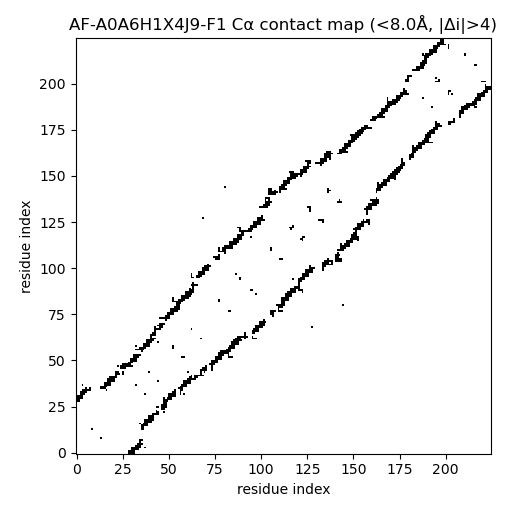20 -1.272 1.00 93.88 122 GLY A O 1
ATOM 857 N N . LEU A 1 123 ? -7.860 -7.385 -0.014 1.00 95.75 123 LEU A N 1
ATOM 858 C CA . LEU A 1 123 ? -6.479 -7.277 0.456 1.00 95.75 123 LEU A CA 1
ATOM 859 C C . LEU A 1 123 ? -6.464 -6.921 1.934 1.00 95.75 123 LEU A C 1
ATOM 861 O O . LEU A 1 123 ? -7.072 -5.935 2.331 1.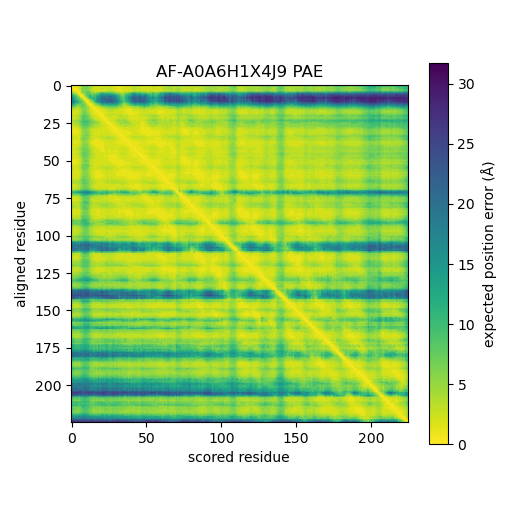00 95.75 123 LEU A O 1
ATOM 865 N N . ASN A 1 124 ? -5.703 -7.677 2.711 1.00 94.12 124 ASN A N 1
ATOM 866 C CA . ASN A 1 124 ? -5.413 -7.373 4.099 1.00 94.12 124 ASN A CA 1
ATOM 867 C C . ASN A 1 124 ? -4.056 -6.670 4.203 1.00 94.12 124 ASN A C 1
ATOM 869 O O . ASN A 1 124 ? -3.055 -7.191 3.702 1.00 94.12 124 ASN A O 1
ATOM 873 N N . ILE A 1 125 ? -4.009 -5.529 4.885 1.00 92.88 125 ILE A N 1
ATOM 874 C CA . ILE A 1 125 ? -2.775 -4.842 5.284 1.00 92.88 125 ILE A CA 1
ATOM 875 C C . ILE A 1 125 ? -2.628 -4.964 6.800 1.00 92.88 125 ILE A C 1
ATOM 877 O O . ILE A 1 125 ? -3.567 -4.627 7.517 1.00 92.88 125 ILE A O 1
ATOM 881 N N . GLY A 1 126 ? -1.475 -5.425 7.288 1.00 90.69 126 GLY A N 1
ATOM 882 C CA . GLY A 1 126 ? -1.284 -5.627 8.727 1.00 90.69 126 GLY A CA 1
ATOM 883 C C . GLY A 1 126 ? 0.156 -5.734 9.194 1.00 90.69 126 GLY A C 1
ATOM 884 O O . GLY A 1 126 ? 1.077 -5.670 8.384 1.00 90.69 126 GLY A O 1
ATOM 885 N N . SER A 1 127 ? 0.372 -5.926 10.494 1.00 89.44 127 SER A N 1
ATOM 886 C CA . SER A 1 127 ? 1.692 -6.264 11.039 1.00 89.44 127 SER A CA 1
ATOM 887 C C . SER A 1 127 ? 2.035 -7.731 10.799 1.00 89.44 127 SER A C 1
ATOM 889 O O . SER A 1 127 ? 1.185 -8.620 10.806 1.00 89.44 127 SER A O 1
ATOM 891 N N . ASN A 1 128 ? 3.324 -8.024 10.643 1.00 91.00 128 ASN A N 1
ATOM 892 C CA . ASN A 1 128 ? 3.802 -9.406 10.630 1.00 91.00 128 ASN A CA 1
ATOM 893 C C . A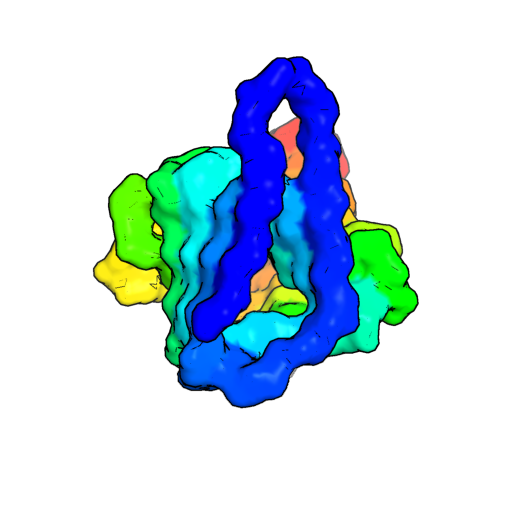SN A 1 128 ? 3.954 -10.014 12.039 1.00 91.00 128 ASN A C 1
ATOM 895 O O . ASN A 1 128 ? 4.231 -11.208 12.159 1.00 91.00 128 ASN A O 1
ATOM 899 N N . VAL A 1 129 ? 3.833 -9.203 13.095 1.00 87.19 129 VAL A N 1
ATOM 900 C CA . VAL A 1 129 ? 3.935 -9.637 14.491 1.00 87.19 129 VAL A CA 1
ATOM 901 C C . VAL A 1 129 ? 2.669 -9.210 15.218 1.00 87.19 129 VAL A C 1
ATOM 903 O O . VAL A 1 129 ? 2.453 -8.024 15.462 1.00 87.19 129 VAL A O 1
ATOM 906 N N . ALA A 1 130 ? 1.871 -10.202 15.612 1.00 81.62 130 ALA A N 1
ATOM 907 C CA . ALA A 1 130 ? 0.620 -9.994 16.329 1.00 81.62 130 ALA A CA 1
ATOM 908 C C . ALA A 1 130 ? 0.805 -9.105 17.570 1.00 81.62 130 ALA A C 1
ATOM 910 O O . ALA A 1 130 ? 1.756 -9.273 18.341 1.00 81.62 130 ALA A O 1
ATOM 911 N N . GLY A 1 131 ? -0.114 -8.156 17.752 1.00 78.00 131 GLY A N 1
ATOM 912 C CA . GLY A 1 131 ? -0.108 -7.220 18.878 1.00 78.00 131 GLY A CA 1
ATOM 913 C C . GLY A 1 131 ? 1.023 -6.189 18.844 1.00 78.00 131 GLY A C 1
ATOM 914 O O . GLY A 1 131 ? 1.193 -5.448 19.809 1.00 78.00 131 GLY A O 1
ATOM 915 N N . THR A 1 132 ? 1.811 -6.129 17.766 1.00 83.94 132 THR A N 1
ATOM 916 C CA . THR A 1 132 ? 2.837 -5.098 17.591 1.00 83.94 132 THR A CA 1
ATOM 917 C C . THR A 1 132 ? 2.453 -4.205 16.428 1.00 83.94 132 THR A C 1
ATOM 919 O O . THR A 1 132 ? 2.651 -4.583 15.273 1.00 83.94 132 THR A O 1
ATOM 922 N N . ALA A 1 133 ? 1.946 -3.017 16.748 1.00 82.31 133 ALA A N 1
ATOM 923 C CA . ALA A 1 133 ? 1.542 -2.048 15.744 1.00 82.31 133 ALA A CA 1
ATOM 924 C C . ALA A 1 133 ? 2.706 -1.639 14.818 1.00 82.31 133 ALA A C 1
ATOM 926 O O . ALA A 1 133 ? 3.884 -1.723 15.190 1.00 82.31 133 ALA A O 1
ATOM 927 N N . ARG A 1 134 ? 2.360 -1.228 13.600 1.00 86.06 134 ARG A N 1
ATOM 928 C CA . ARG A 1 134 ? 3.252 -0.733 12.551 1.00 86.06 134 ARG A CA 1
ATOM 929 C C . ARG A 1 134 ? 2.723 0.585 12.035 1.00 86.06 134 ARG A C 1
ATOM 931 O O . ARG A 1 134 ? 1.556 0.692 11.672 1.00 86.06 134 ARG A O 1
ATOM 938 N N . ASN A 1 135 ? 3.580 1.586 11.985 1.00 80.25 135 ASN A N 1
ATOM 939 C CA . ASN A 1 135 ? 3.214 2.892 11.473 1.00 80.25 135 ASN A CA 1
ATOM 940 C C . ASN A 1 135 ? 3.320 2.907 9.949 1.00 80.25 135 ASN A C 1
ATOM 942 O O . ASN A 1 135 ? 4.269 2.382 9.373 1.00 80.25 135 ASN A O 1
ATOM 946 N N . ILE A 1 136 ? 2.377 3.573 9.296 1.00 81.81 136 ILE A N 1
ATOM 947 C CA . ILE A 1 136 ? 2.498 4.024 7.916 1.00 81.81 136 ILE A CA 1
ATOM 948 C C . ILE A 1 136 ? 2.524 5.550 7.960 1.00 81.81 136 ILE A C 1
ATOM 950 O O . ILE A 1 136 ? 1.534 6.205 8.281 1.00 81.81 136 ILE A O 1
ATOM 954 N N . GLY A 1 137 ? 3.695 6.118 7.682 1.00 70.88 137 GLY A N 1
ATOM 955 C CA . GLY A 1 137 ? 3.935 7.561 7.661 1.00 70.88 137 GLY A CA 1
ATOM 956 C C . GLY A 1 137 ? 4.482 8.184 8.953 1.00 70.88 137 GLY A C 1
ATOM 957 O O . GLY A 1 137 ? 5.035 9.276 8.861 1.00 70.88 137 GLY A O 1
ATOM 958 N N . ASP A 1 138 ? 4.380 7.546 10.130 1.00 61.34 138 ASP A N 1
ATOM 959 C CA . ASP A 1 138 ? 4.908 8.105 11.396 1.00 61.34 138 ASP A CA 1
ATOM 960 C C . ASP A 1 138 ? 6.155 7.369 11.912 1.00 61.34 138 ASP A C 1
ATOM 962 O O . ASP A 1 138 ? 6.098 6.554 12.826 1.00 61.34 138 ASP A O 1
ATOM 966 N N . GLY A 1 139 ? 7.302 7.654 11.294 1.00 55.03 139 GLY A N 1
ATOM 967 C CA . GLY A 1 139 ? 8.624 7.219 11.767 1.00 55.03 139 GLY A CA 1
ATOM 968 C C . GLY A 1 139 ? 9.453 8.334 12.408 1.00 55.03 139 GLY A C 1
ATOM 969 O O . GLY A 1 139 ? 10.679 8.247 12.407 1.00 55.03 139 GLY A O 1
ATOM 970 N N . GLY A 1 140 ? 8.831 9.439 12.842 1.00 53.47 140 GLY A N 1
ATOM 971 C CA . GLY A 1 140 ? 9.556 10.654 13.248 1.00 53.47 140 GLY A CA 1
ATOM 972 C C . GLY A 1 140 ? 10.173 11.457 12.086 1.00 53.47 140 GLY A C 1
ATOM 973 O O . GLY A 1 140 ? 11.054 12.287 12.313 1.00 53.47 140 GLY A O 1
ATOM 974 N N . GLY A 1 141 ? 9.724 11.204 10.848 1.00 53.41 141 GLY A N 1
ATOM 975 C CA . GLY A 1 141 ? 10.192 11.823 9.600 1.00 53.41 141 GLY A CA 1
ATOM 976 C C . GLY A 1 141 ? 9.087 12.545 8.812 1.00 53.41 141 GLY A C 1
ATOM 977 O O . GLY A 1 141 ? 8.109 13.024 9.382 1.00 53.41 141 GLY A O 1
ATOM 978 N N . ASN A 1 142 ? 9.251 12.656 7.488 1.00 52.31 142 ASN A N 1
ATOM 979 C CA . ASN A 1 142 ? 8.229 13.256 6.624 1.00 52.31 142 ASN A CA 1
ATOM 980 C C . ASN A 1 142 ? 7.048 12.295 6.416 1.00 52.31 142 ASN A C 1
ATOM 982 O O . ASN A 1 142 ? 7.194 11.079 6.485 1.00 52.31 142 ASN A O 1
ATOM 986 N N . LYS A 1 143 ? 5.876 12.876 6.167 1.00 68.25 143 LYS A N 1
ATOM 987 C CA . LYS A 1 143 ? 4.571 12.209 6.078 1.00 68.25 143 LYS A CA 1
ATOM 988 C C . LYS A 1 143 ? 4.252 11.802 4.640 1.00 68.25 143 LYS A C 1
ATOM 990 O O . LYS A 1 143 ? 4.645 12.530 3.735 1.00 68.25 143 LYS A O 1
ATOM 995 N N . PHE A 1 144 ? 3.499 10.722 4.413 1.00 80.00 144 PHE A N 1
ATOM 996 C CA . PHE A 1 144 ? 2.859 10.527 3.101 1.00 80.00 144 PHE A CA 1
ATOM 997 C C . PHE A 1 144 ? 1.805 11.620 2.887 1.00 80.00 144 PHE A C 1
ATOM 999 O O . PHE A 1 144 ? 1.087 12.000 3.823 1.00 80.00 144 PHE A O 1
ATOM 1006 N N . ASN A 1 145 ? 1.721 12.150 1.669 1.00 81.81 145 ASN A N 1
ATOM 1007 C CA . ASN A 1 145 ? 0.757 13.193 1.336 1.00 81.81 145 ASN A CA 1
ATOM 1008 C C . ASN A 1 145 ? -0.664 12.622 1.279 1.00 81.81 145 ASN A C 1
ATOM 1010 O O . ASN A 1 145 ? -1.593 13.185 1.868 1.00 81.81 145 ASN A O 1
ATOM 1014 N N . THR A 1 146 ? -0.807 11.463 0.641 1.00 87.12 146 THR A N 1
ATOM 1015 C CA . THR A 1 146 ? -2.095 10.794 0.495 1.00 87.12 146 THR A CA 1
ATOM 1016 C C . THR A 1 146 ? -1.961 9.299 0.731 1.00 87.12 146 THR A C 1
ATOM 1018 O O . THR A 1 146 ? -1.059 8.654 0.198 1.00 87.12 146 THR A O 1
ATOM 1021 N N . LEU A 1 147 ? -2.905 8.737 1.482 1.00 90.56 147 LEU A N 1
ATOM 1022 C CA . LEU A 1 147 ? -3.229 7.319 1.431 1.00 90.56 147 LEU A CA 1
ATOM 1023 C C . LEU A 1 147 ? -4.587 7.147 0.766 1.00 90.56 147 LEU A C 1
ATOM 1025 O O . LEU A 1 147 ? -5.600 7.651 1.255 1.00 90.56 147 LEU A O 1
ATOM 1029 N N . LEU A 1 148 ? -4.606 6.406 -0.333 1.00 93.25 148 LEU A N 1
ATOM 1030 C CA . LEU A 1 148 ? -5.828 6.016 -1.009 1.00 93.25 148 LEU A CA 1
ATOM 1031 C C . LEU A 1 148 ? -6.120 4.543 -0.734 1.00 93.25 148 LEU A C 1
ATOM 1033 O O . LEU A 1 148 ? -5.273 3.687 -0.968 1.00 93.25 148 LEU A O 1
ATOM 1037 N N . ILE A 1 149 ? -7.326 4.247 -0.266 1.00 93.62 149 ILE A N 1
ATOM 1038 C CA . ILE A 1 149 ? -7.794 2.896 0.035 1.00 93.62 149 ILE A CA 1
ATOM 1039 C C . ILE A 1 149 ? -8.981 2.598 -0.885 1.00 93.62 149 ILE A C 1
ATOM 1041 O O . ILE A 1 149 ? -9.999 3.291 -0.837 1.00 93.62 149 ILE A O 1
ATOM 1045 N N . TYR A 1 150 ? -8.841 1.577 -1.728 1.00 93.06 150 TYR A N 1
ATOM 1046 C CA . TYR A 1 150 ? -9.798 1.197 -2.765 1.00 93.06 150 TYR A CA 1
ATOM 1047 C C . TYR A 1 150 ? -10.122 -0.296 -2.712 1.00 93.06 150 TYR A C 1
ATOM 1049 O O . TYR A 1 150 ? -9.237 -1.107 -2.489 1.00 93.06 150 TYR A O 1
ATOM 1057 N N . ASN A 1 151 ? -11.370 -0.654 -3.024 1.00 91.56 151 ASN A N 1
ATOM 1058 C CA . ASN A 1 151 ? -11.811 -2.009 -3.381 1.00 91.56 151 ASN A CA 1
ATOM 1059 C C . ASN A 1 151 ? -11.473 -3.100 -2.346 1.00 91.56 151 ASN A C 1
ATOM 1061 O O . ASN A 1 151 ? -10.397 -3.686 -2.383 1.00 91.56 151 ASN A O 1
ATOM 1065 N N . ALA A 1 152 ? -12.422 -3.451 -1.472 1.00 90.75 152 ALA A N 1
ATOM 1066 C CA . ALA A 1 152 ? -12.328 -4.636 -0.601 1.00 90.75 152 ALA A CA 1
ATOM 1067 C C . ALA A 1 152 ? -11.015 -4.743 0.217 1.00 90.75 152 ALA A C 1
ATOM 1069 O O . ALA A 1 152 ? -10.497 -5.835 0.455 1.00 90.75 152 ALA A O 1
ATOM 1070 N N . VAL A 1 153 ? -10.448 -3.612 0.639 1.00 92.81 153 VAL A N 1
ATOM 1071 C CA . VAL A 1 153 ? -9.276 -3.590 1.524 1.00 92.81 153 VAL A CA 1
ATOM 1072 C C . VAL A 1 153 ? -9.728 -3.695 2.969 1.00 92.81 153 VAL A C 1
ATOM 1074 O O . VAL A 1 153 ? -10.604 -2.939 3.383 1.00 92.81 153 VAL A O 1
ATOM 1077 N N . THR A 1 154 ? -9.069 -4.565 3.727 1.00 90.50 154 THR A N 1
ATOM 1078 C CA . THR A 1 154 ? -9.107 -4.604 5.184 1.00 90.50 154 THR A CA 1
ATOM 1079 C C . THR A 1 154 ? -7.747 -4.216 5.739 1.00 90.50 154 THR A C 1
ATOM 1081 O O . THR A 1 154 ? -6.715 -4.698 5.281 1.00 90.50 154 THR A O 1
ATOM 1084 N N . ILE A 1 155 ? -7.720 -3.334 6.729 1.00 86.25 155 ILE A N 1
ATOM 1085 C CA . ILE A 1 155 ? -6.496 -3.034 7.475 1.00 86.25 155 ILE A CA 1
ATOM 1086 C C . ILE A 1 155 ? -6.724 -3.484 8.908 1.00 86.25 155 ILE A C 1
ATOM 1088 O O . ILE A 1 155 ? -7.787 -3.215 9.472 1.00 86.25 155 ILE A O 1
ATOM 1092 N N . THR A 1 156 ? -5.761 -4.214 9.454 1.00 79.75 156 THR A N 1
ATOM 1093 C CA . THR A 1 156 ? -5.816 -4.704 10.829 1.00 79.75 156 THR A CA 1
ATOM 1094 C C . THR A 1 156 ? -5.519 -3.587 11.828 1.00 79.75 156 THR A C 1
ATOM 1096 O O . THR A 1 156 ? -4.953 -2.544 11.501 1.00 79.75 156 THR A O 1
ATOM 1099 N N . ASP A 1 157 ? -5.911 -3.822 13.078 1.00 72.06 157 ASP A N 1
ATOM 1100 C CA . ASP A 1 157 ? -5.810 -2.878 14.196 1.00 72.06 157 ASP A CA 1
ATOM 1101 C C . ASP A 1 157 ? -4.369 -2.544 14.616 1.00 72.06 157 ASP A C 1
ATOM 1103 O O . ASP A 1 157 ? -4.140 -1.603 15.378 1.00 72.06 157 ASP A O 1
ATOM 1107 N N . ASP A 1 158 ? -3.406 -3.306 14.108 1.00 74.50 158 ASP A N 1
ATOM 1108 C CA . ASP A 1 158 ? -1.973 -3.139 14.294 1.00 74.50 158 ASP A CA 1
ATOM 1109 C C . ASP A 1 158 ? -1.320 -2.258 13.211 1.00 74.50 158 ASP A C 1
ATOM 1111 O O . ASP A 1 158 ? -0.099 -2.276 13.062 1.00 74.50 158 ASP A O 1
ATOM 1115 N N . VAL A 1 159 ? -2.090 -1.449 12.480 1.00 78.88 159 VAL A N 1
ATOM 1116 C CA . VAL A 1 159 ? -1.561 -0.451 11.540 1.00 78.88 159 VAL A CA 1
ATOM 1117 C C . VAL A 1 159 ? -1.973 0.957 11.961 1.00 78.88 159 VAL A C 1
ATOM 1119 O O . VAL A 1 159 ? -3.155 1.285 12.030 1.00 78.88 159 VAL A O 1
ATOM 1122 N N . ASN A 1 160 ? -0.987 1.819 12.204 1.00 77.81 160 ASN A N 1
ATOM 1123 C CA . ASN A 1 160 ? -1.186 3.214 12.592 1.00 77.81 160 ASN A CA 1
ATOM 1124 C C . ASN A 1 160 ? -0.967 4.162 11.399 1.00 77.81 160 ASN A C 1
ATOM 1126 O O . ASN A 1 160 ? 0.022 4.039 10.680 1.00 77.81 160 ASN A O 1
ATOM 1130 N N . LEU A 1 161 ? -1.864 5.136 11.214 1.00 77.94 161 LEU A N 1
ATOM 1131 C CA . LEU A 1 161 ? -1.872 6.093 10.096 1.00 77.94 161 LEU A CA 1
ATOM 1132 C C . LEU A 1 161 ? -1.707 7.568 10.540 1.00 77.94 161 LEU A C 1
ATOM 1134 O O . LEU A 1 161 ? -1.977 8.484 9.763 1.00 77.94 161 LEU A O 1
ATOM 1138 N N . GLU A 1 162 ? -1.272 7.834 11.778 1.00 72.81 162 GLU A N 1
ATOM 1139 C CA . GLU A 1 162 ? -1.065 9.191 12.346 1.00 72.81 162 GLU A CA 1
ATOM 1140 C C . GLU A 1 162 ? -0.132 10.104 11.514 1.00 72.81 162 GLU A C 1
ATOM 1142 O O . GLU A 1 162 ? -0.160 11.342 11.592 1.00 72.81 162 GLU A O 1
ATOM 1147 N N . GLY A 1 163 ? 0.704 9.500 10.674 1.00 70.44 163 GLY A N 1
ATOM 1148 C CA . GLY A 1 163 ? 1.665 10.184 9.822 1.00 70.44 163 GLY A CA 1
ATOM 1149 C C . GLY A 1 163 ? 1.156 10.557 8.432 1.00 70.44 163 GLY A C 1
ATOM 1150 O O . GLY A 1 163 ? 1.984 10.876 7.590 1.00 70.44 163 GLY A O 1
ATOM 1151 N N . ILE A 1 164 ? -0.148 10.520 8.145 1.00 80.31 164 ILE A N 1
ATOM 1152 C CA . ILE A 1 164 ? -0.679 10.766 6.789 1.00 80.31 164 ILE A CA 1
ATOM 1153 C C . ILE A 1 164 ? -1.516 12.047 6.750 1.00 80.31 164 ILE A C 1
ATOM 1155 O O . ILE A 1 164 ? -2.331 12.301 7.636 1.00 80.31 164 ILE A O 1
ATOM 1159 N N . GLN A 1 165 ? -1.312 12.890 5.730 1.00 80.31 165 GLN A N 1
ATOM 1160 C CA . GLN A 1 165 ? -2.062 14.148 5.621 1.00 80.31 165 GLN A CA 1
ATOM 1161 C C . GLN A 1 165 ? -3.510 13.909 5.191 1.00 80.31 165 GLN A C 1
ATOM 1163 O O . GLN A 1 165 ? -4.417 14.390 5.861 1.00 80.31 165 GLN A O 1
ATOM 1168 N N . ASN A 1 166 ? -3.731 13.153 4.115 1.00 86.06 166 ASN A N 1
ATOM 1169 C CA . ASN A 1 166 ? -5.064 12.885 3.582 1.00 86.06 166 ASN A CA 1
ATOM 1170 C C . ASN A 1 166 ? -5.291 11.380 3.448 1.00 86.06 166 ASN A C 1
ATOM 1172 O O . ASN A 1 166 ? -4.491 10.687 2.823 1.00 86.06 166 ASN A O 1
ATOM 1176 N N . VAL A 1 167 ? -6.396 10.878 3.992 1.00 89.00 167 VAL A N 1
ATOM 1177 C CA . VAL A 1 167 ? -6.835 9.490 3.818 1.00 89.00 167 VAL A CA 1
ATOM 1178 C C . VAL A 1 167 ? -8.155 9.482 3.063 1.00 89.00 167 VAL A C 1
ATOM 1180 O O . VAL A 1 167 ? -9.121 10.112 3.489 1.00 89.00 167 VAL A O 1
ATOM 1183 N N . LEU A 1 168 ? -8.200 8.765 1.943 1.00 92.19 168 LEU A N 1
ATOM 1184 C CA . LEU A 1 168 ? -9.398 8.608 1.126 1.00 92.19 168 LEU A CA 1
ATOM 1185 C C . LEU A 1 168 ? -9.803 7.139 1.108 1.00 92.19 168 LEU A C 1
ATOM 1187 O O . LEU A 1 168 ? -9.031 6.294 0.662 1.00 92.19 168 LEU A O 1
ATOM 1191 N N . ILE A 1 169 ? -11.018 6.849 1.567 1.00 91.94 169 ILE A N 1
ATOM 1192 C CA . ILE A 1 169 ? -11.555 5.493 1.688 1.00 91.94 169 ILE A CA 1
ATOM 1193 C C . ILE A 1 169 ? -12.719 5.337 0.706 1.00 91.94 169 ILE A C 1
ATOM 1195 O O . ILE A 1 169 ? -13.701 6.079 0.786 1.00 91.94 169 ILE A O 1
ATOM 1199 N N . ASN A 1 170 ? -12.595 4.397 -0.232 1.00 93.06 170 ASN A N 1
ATOM 1200 C CA . ASN A 1 170 ? -13.470 4.263 -1.399 1.00 93.06 170 ASN A CA 1
ATOM 1201 C C . ASN A 1 170 ? -13.842 2.802 -1.696 1.00 93.06 170 ASN A C 1
ATOM 1203 O O . ASN A 1 170 ? -13.178 1.868 -1.245 1.00 93.06 170 ASN A O 1
ATOM 1207 N N . ASN A 1 171 ? -14.845 2.621 -2.552 1.00 90.06 171 ASN A N 1
ATOM 1208 C CA . ASN A 1 171 ? -15.212 1.390 -3.246 1.00 90.06 171 ASN A CA 1
ATOM 1209 C C . ASN A 1 171 ? -15.300 0.151 -2.339 1.00 90.06 171 ASN A C 1
ATOM 1211 O O . ASN A 1 171 ? -14.612 -0.844 -2.557 1.00 90.06 171 ASN A O 1
ATOM 1215 N N . ASN A 1 172 ? -16.151 0.181 -1.319 1.00 85.31 172 ASN A N 1
ATOM 1216 C CA . ASN A 1 172 ? -16.358 -0.914 -0.367 1.00 85.31 172 ASN A CA 1
ATOM 1217 C C . ASN A 1 172 ? -15.095 -1.346 0.401 1.00 85.31 172 ASN A C 1
ATOM 1219 O O . ASN A 1 172 ? -14.994 -2.502 0.811 1.00 85.31 172 ASN A O 1
ATOM 1223 N N . ALA A 1 173 ? -14.114 -0.461 0.586 1.00 85.94 173 ALA A N 1
ATOM 1224 C CA . ALA A 1 173 ? -13.059 -0.708 1.560 1.00 85.94 173 ALA A CA 1
ATOM 1225 C C . ALA A 1 173 ? -13.638 -0.747 2.990 1.00 85.94 173 ALA A C 1
ATOM 1227 O O . ALA A 1 173 ? -14.590 -0.023 3.304 1.00 85.94 173 ALA A O 1
ATOM 1228 N N . ASP A 1 174 ? -13.059 -1.596 3.838 1.00 83.31 174 ASP A N 1
ATOM 1229 C CA . ASP A 1 174 ? -13.451 -1.791 5.234 1.00 83.31 174 ASP A CA 1
ATOM 1230 C C . ASP A 1 174 ? -12.229 -1.655 6.142 1.00 83.31 174 ASP A C 1
ATOM 1232 O O . ASP A 1 174 ? -11.418 -2.564 6.300 1.00 83.31 174 ASP A O 1
ATOM 1236 N N . PHE A 1 175 ? -12.072 -0.47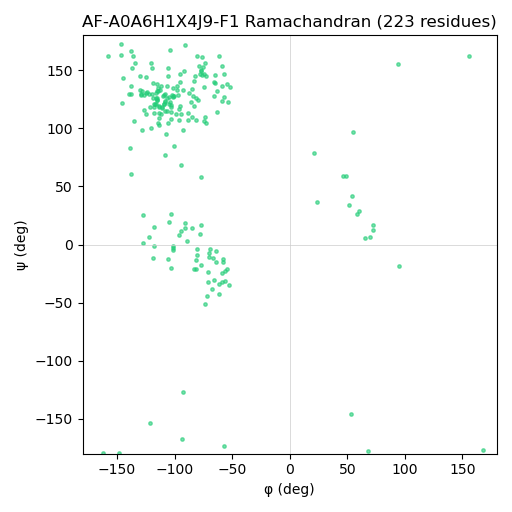6 6.723 1.00 78.69 175 PHE A N 1
ATOM 1237 C CA . PHE A 1 175 ? -10.939 -0.150 7.573 1.00 78.69 175 PHE A CA 1
ATOM 1238 C C . PHE A 1 175 ? -11.336 -0.258 9.048 1.00 78.69 175 PHE A C 1
ATOM 1240 O O . PHE A 1 175 ? -12.304 0.385 9.446 1.00 78.69 175 PHE A O 1
ATOM 1247 N N . THR A 1 176 ? -10.581 -0.997 9.872 1.00 77.00 176 THR A N 1
ATOM 1248 C CA . THR A 1 176 ? -10.792 -1.044 11.329 1.00 77.00 176 THR A CA 1
ATOM 1249 C C . THR A 1 176 ? -9.549 -0.563 12.068 1.00 77.00 176 THR A C 1
ATOM 1251 O O . THR A 1 176 ? -8.454 -1.052 11.822 1.00 77.00 176 THR A O 1
ATOM 1254 N N . SER A 1 177 ? -9.723 0.368 13.005 1.00 74.19 177 SER A N 1
ATOM 1255 C CA . SER A 1 177 ? -8.652 0.840 13.886 1.00 74.19 177 SER A CA 1
ATOM 1256 C C . SER A 1 177 ? -9.034 0.692 15.351 1.00 74.19 177 SER A C 1
ATOM 1258 O O . SER A 1 177 ? -10.184 0.946 15.714 1.00 74.19 177 SER A O 1
ATOM 1260 N N . SER A 1 178 ? -8.057 0.357 16.198 1.00 70.62 178 SER A N 1
ATOM 1261 C CA . SER A 1 178 ? -8.239 0.301 17.655 1.00 70.62 178 SER A CA 1
ATOM 1262 C C . SER A 1 178 ? -8.256 1.684 18.326 1.00 70.62 178 SER A C 1
ATOM 1264 O O . SER A 1 178 ? -8.718 1.862 19.455 1.00 70.62 178 SER A O 1
ATOM 1266 N N . THR A 1 179 ? -7.763 2.700 17.618 1.00 63.75 179 THR A N 1
ATOM 1267 C CA . THR A 1 179 ? -7.736 4.096 18.058 1.00 63.75 179 THR A CA 1
ATOM 1268 C C . THR A 1 179 ? -8.149 5.022 16.918 1.00 63.75 179 THR A C 1
ATOM 1270 O O . THR A 1 179 ? -7.947 4.741 15.738 1.00 63.75 179 THR A O 1
ATOM 1273 N N . ALA A 1 180 ? -8.728 6.176 17.236 1.00 62.72 180 ALA A N 1
ATOM 1274 C CA . ALA A 1 180 ? -8.842 7.235 16.241 1.00 62.72 180 ALA A CA 1
ATOM 1275 C C . ALA A 1 180 ? -7.442 7.701 15.823 1.00 62.72 180 ALA A C 1
ATOM 1277 O O . ALA A 1 180 ? -6.737 8.294 16.637 1.00 62.72 180 ALA A O 1
ATOM 1278 N N . PHE A 1 181 ? -7.054 7.474 14.568 1.00 70.19 181 PHE A N 1
ATOM 1279 C CA . PHE A 1 181 ? -5.781 7.978 14.058 1.00 70.19 181 PHE A CA 1
ATOM 1280 C C . PHE A 1 181 ? -5.906 9.444 13.617 1.00 70.19 181 PHE A C 1
ATOM 1282 O O . PHE A 1 181 ? -6.941 9.893 13.114 1.00 70.19 181 PHE A O 1
ATOM 1289 N N . ASN A 1 182 ? -4.836 10.210 13.825 1.00 64.81 182 ASN A N 1
ATOM 1290 C CA . ASN A 1 182 ? -4.804 11.654 13.604 1.00 64.81 182 ASN A CA 1
ATOM 1291 C C . ASN A 1 182 ? -4.261 11.997 12.206 1.00 64.81 182 ASN A C 1
ATOM 1293 O O . ASN A 1 182 ? -3.159 12.527 12.074 1.00 64.81 182 ASN A O 1
ATOM 1297 N N . ALA A 1 183 ? -5.023 11.675 11.157 1.00 74.25 183 ALA A N 1
ATOM 1298 C CA . ALA A 1 183 ? -4.752 12.205 9.819 1.00 74.25 183 ALA A CA 1
ATOM 1299 C C . ALA A 1 183 ? -5.274 13.641 9.681 1.00 74.25 183 ALA A C 1
ATOM 1301 O O . ALA A 1 183 ? -6.224 14.024 10.365 1.00 74.25 183 ALA A O 1
ATOM 1302 N N . GLY A 1 184 ? -4.674 14.429 8.785 1.00 74.94 184 GLY A N 1
ATOM 1303 C CA . GLY A 1 184 ? -5.094 15.814 8.528 1.00 74.94 184 GLY A CA 1
ATOM 1304 C C . GLY A 1 184 ? -6.531 15.913 8.003 1.00 74.94 184 GLY A C 1
ATOM 1305 O O . GLY A 1 184 ? -7.302 16.746 8.473 1.00 74.94 184 GLY A O 1
ATOM 1306 N N . ALA A 1 185 ? -6.904 15.022 7.087 1.00 85.62 185 ALA A N 1
ATOM 1307 C CA . ALA A 1 185 ? -8.263 14.831 6.600 1.00 85.62 185 ALA A CA 1
ATOM 1308 C C . ALA A 1 185 ? -8.525 13.347 6.304 1.00 85.62 185 ALA A C 1
ATOM 1310 O O . ALA A 1 185 ? -7.654 12.632 5.813 1.00 85.62 185 ALA A O 1
ATOM 1311 N N . ILE A 1 186 ? -9.742 12.895 6.586 1.00 88.00 186 ILE A N 1
ATOM 1312 C CA . ILE A 1 186 ? -10.257 11.553 6.322 1.00 88.00 186 ILE A CA 1
ATOM 1313 C C . ILE A 1 186 ? -11.554 11.724 5.539 1.00 88.00 186 ILE A C 1
ATOM 1315 O O . ILE A 1 186 ? -12.537 12.250 6.056 1.00 88.00 186 ILE A O 1
ATOM 1319 N N . GLN A 1 187 ? -11.575 11.260 4.299 1.00 91.81 187 GLN A N 1
ATOM 1320 C CA . GLN A 1 187 ? -12.768 11.253 3.467 1.00 91.81 187 GLN A CA 1
ATOM 1321 C C . GLN A 1 187 ? -13.256 9.817 3.289 1.00 91.81 187 GLN A C 1
ATOM 1323 O O . GLN A 1 187 ? -12.540 8.969 2.761 1.00 91.81 187 GLN A O 1
ATOM 1328 N N . ILE A 1 188 ? -14.493 9.563 3.706 1.00 91.50 188 ILE A N 1
ATOM 1329 C CA . ILE A 1 188 ? -15.187 8.293 3.505 1.00 91.50 188 ILE A CA 1
ATOM 1330 C C . ILE A 1 188 ? -16.178 8.498 2.361 1.00 91.50 188 ILE A C 1
ATOM 1332 O O . ILE A 1 188 ? -17.120 9.287 2.481 1.00 91.50 188 ILE A O 1
ATOM 1336 N N . ASN A 1 189 ? -15.952 7.821 1.240 1.00 92.44 189 ASN A N 1
ATOM 1337 C CA . ASN A 1 189 ? -16.877 7.787 0.112 1.00 92.44 189 ASN A CA 1
ATOM 1338 C C . ASN A 1 189 ? -17.791 6.566 0.273 1.00 92.44 189 ASN A C 1
ATOM 1340 O O . ASN A 1 189 ? -18.411 6.398 1.313 1.00 92.44 189 ASN A O 1
ATOM 1344 N N . ASP A 1 190 ? -17.920 5.700 -0.714 1.00 91.69 190 ASP A N 1
ATOM 1345 C CA . ASP A 1 190 ? -18.697 4.461 -0.654 1.00 91.69 190 ASP A CA 1
ATOM 1346 C C . ASP A 1 190 ? -17.963 3.353 0.127 1.00 91.69 190 ASP A C 1
ATOM 1348 O O . ASP A 1 190 ? -17.667 2.288 -0.402 1.00 91.69 190 ASP A O 1
ATOM 1352 N N . ALA A 1 191 ? -17.627 3.610 1.393 1.00 92.25 191 ALA A N 1
ATOM 1353 C CA . ALA A 1 191 ? -16.810 2.719 2.214 1.00 92.25 191 ALA A CA 1
ATOM 1354 C C . ALA A 1 191 ? -17.201 2.730 3.700 1.00 92.25 191 ALA A C 1
ATOM 1356 O O . ALA A 1 191 ? -18.015 3.546 4.144 1.00 92.25 191 ALA A O 1
ATOM 1357 N N . THR A 1 192 ? -16.599 1.816 4.469 1.00 90.19 192 THR A N 1
ATOM 1358 C CA . THR A 1 192 ? -16.766 1.723 5.924 1.00 90.19 192 THR A CA 1
ATOM 1359 C C . THR A 1 192 ? -15.445 1.993 6.640 1.00 90.19 192 THR A C 1
ATOM 1361 O O . THR A 1 192 ? -14.413 1.406 6.324 1.00 90.19 192 THR A O 1
ATOM 1364 N N . TYR A 1 193 ? -15.493 2.884 7.627 1.00 88.19 193 TYR A N 1
ATOM 1365 C CA . TYR A 1 193 ? -14.451 3.065 8.631 1.00 88.19 193 TYR A CA 1
ATOM 1366 C C . TYR A 1 193 ? -15.022 2.656 9.990 1.00 88.19 193 TYR A C 1
ATOM 1368 O O . TYR A 1 193 ? -15.962 3.274 10.477 1.00 88.19 193 TYR A O 1
ATOM 1376 N N . THR A 1 194 ? -14.443 1.642 10.614 1.00 86.81 194 THR A N 1
ATOM 1377 C CA . THR A 1 194 ? -14.721 1.212 11.980 1.00 86.81 194 THR A CA 1
ATOM 1378 C C . THR A 1 194 ? -13.631 1.689 12.946 1.00 86.81 194 THR A C 1
ATOM 1380 O O . THR A 1 194 ? -12.443 1.455 12.737 1.00 86.81 194 THR A O 1
ATOM 1383 N N . ILE A 1 195 ? -14.034 2.335 14.039 1.00 83.81 195 ILE A N 1
ATOM 1384 C CA . ILE A 1 195 ? -13.192 2.575 15.216 1.00 83.81 195 ILE A CA 1
ATOM 1385 C C . ILE A 1 195 ? -13.686 1.636 16.313 1.00 83.81 195 ILE A C 1
ATOM 1387 O O . ILE A 1 195 ? -14.824 1.775 16.773 1.00 83.81 195 ILE A O 1
ATOM 1391 N N . ASP A 1 196 ? -12.844 0.692 16.722 1.00 82.75 196 ASP A N 1
ATOM 1392 C CA . ASP A 1 196 ? -13.139 -0.266 17.783 1.00 82.75 196 ASP A CA 1
ATOM 1393 C C . ASP A 1 196 ? -12.270 -0.010 19.011 1.00 82.75 196 ASP A C 1
ATOM 1395 O O . ASP A 1 196 ? -11.068 -0.228 18.993 1.00 82.75 196 ASP A O 1
ATOM 1399 N N . ALA A 1 197 ? -12.868 0.431 20.112 1.00 78.00 197 ALA A N 1
ATOM 1400 C CA . ALA A 1 197 ? -12.106 0.725 21.316 1.00 78.00 197 ALA A CA 1
ATOM 1401 C C . ALA A 1 197 ? -11.533 -0.522 22.021 1.00 78.00 197 ALA A C 1
ATOM 1403 O O . ALA A 1 197 ? -10.728 -0.344 22.933 1.00 78.00 197 ALA A O 1
ATOM 1404 N N . ASN A 1 198 ? -11.929 -1.750 21.649 1.00 80.81 198 ASN A N 1
ATOM 1405 C CA . ASN A 1 198 ? -11.418 -3.010 22.215 1.00 80.81 198 ASN A CA 1
ATOM 1406 C C . ASN A 1 198 ? -11.357 -3.011 23.762 1.00 80.81 198 ASN A C 1
ATOM 1408 O O . ASN A 1 198 ? -10.292 -3.163 24.363 1.00 80.81 198 ASN A O 1
ATOM 1412 N N . ASN A 1 199 ? -12.497 -2.805 24.428 1.00 79.75 199 ASN A N 1
ATOM 1413 C CA . ASN A 1 199 ? -12.652 -2.582 25.879 1.00 79.75 199 ASN A CA 1
ATOM 1414 C C . ASN A 1 199 ? -12.039 -1.280 26.435 1.00 79.75 199 ASN A C 1
ATOM 1416 O O . ASN A 1 199 ? -12.035 -1.061 27.650 1.00 79.75 199 ASN A O 1
ATOM 1420 N N . GLY A 1 200 ? -11.530 -0.407 25.573 1.00 76.94 200 GLY A N 1
ATOM 1421 C CA . GLY A 1 200 ? -10.963 0.891 25.911 1.00 76.94 200 GLY A CA 1
ATOM 1422 C C . GLY A 1 200 ? -11.958 2.048 25.823 1.00 76.94 200 GLY A C 1
ATOM 1423 O O . GLY A 1 200 ? -13.175 1.881 25.711 1.00 76.94 200 GLY A O 1
ATOM 1424 N N . ASN A 1 201 ? -11.412 3.264 25.866 1.00 80.19 201 ASN A N 1
ATOM 1425 C CA . ASN A 1 201 ? -12.177 4.480 25.612 1.00 80.19 201 ASN A CA 1
ATOM 1426 C C . ASN A 1 201 ? -12.259 4.729 24.110 1.00 80.19 201 ASN A C 1
ATOM 1428 O O . ASN A 1 201 ? -11.236 4.825 23.434 1.00 80.19 201 ASN A O 1
ATOM 1432 N N . LEU A 1 202 ? -13.477 4.913 23.611 1.00 74.12 202 LEU A N 1
ATOM 1433 C CA . LEU A 1 202 ? -13.684 5.329 22.237 1.00 74.12 202 LEU A CA 1
ATOM 1434 C C . LEU A 1 202 ? -13.327 6.813 22.083 1.00 74.12 202 LEU A C 1
ATOM 1436 O O . LEU A 1 202 ? -14.055 7.689 22.552 1.00 74.12 202 LEU A O 1
ATOM 1440 N N . ASN A 1 203 ? -12.227 7.086 21.390 1.00 71.88 203 ASN A N 1
ATOM 1441 C CA . ASN A 1 203 ? -11.880 8.425 20.927 1.00 71.88 203 ASN A CA 1
ATOM 1442 C C . ASN A 1 203 ? -12.300 8.568 19.463 1.00 71.88 203 ASN A C 1
ATOM 1444 O O . ASN A 1 203 ? -12.067 7.664 18.670 1.00 71.88 203 ASN A O 1
ATOM 1448 N N . VAL A 1 204 ? -12.899 9.704 19.102 1.00 68.75 204 VAL A N 1
ATOM 1449 C CA . VAL A 1 204 ? -13.267 10.042 17.718 1.00 68.75 204 VAL A CA 1
ATOM 1450 C C . VAL A 1 204 ? -12.618 11.384 17.373 1.00 68.75 204 VAL A C 1
ATOM 1452 O O . VAL A 1 204 ? -12.763 12.326 18.159 1.00 68.75 204 VAL A O 1
ATOM 1455 N N . PRO A 1 205 ? -11.920 11.530 16.231 1.00 66.56 205 PRO A N 1
ATOM 1456 C CA . PRO A 1 205 ? -11.351 12.812 15.848 1.00 66.56 205 PRO A CA 1
ATOM 1457 C C . PRO A 1 205 ? -12.489 13.721 15.372 1.00 66.56 205 PRO A C 1
ATOM 1459 O O . PRO A 1 205 ? -13.043 13.536 14.293 1.00 66.56 205 PRO A O 1
ATOM 1462 N N . ALA A 1 206 ? -12.862 14.707 16.189 1.00 55.53 206 ALA A N 1
ATOM 1463 C CA . ALA A 1 206 ? -14.053 15.529 15.958 1.00 55.53 206 ALA A CA 1
ATOM 1464 C C . ALA A 1 206 ? -13.957 16.499 14.757 1.00 55.53 206 ALA A C 1
ATOM 1466 O O . ALA A 1 206 ? -14.954 17.133 14.424 1.00 55.53 206 ALA A O 1
ATOM 1467 N N . GLY A 1 207 ? -12.788 16.644 14.119 1.00 63.34 207 GLY A N 1
ATOM 1468 C CA . GLY A 1 207 ? -12.549 17.667 13.090 1.00 63.34 207 GLY A CA 1
ATOM 1469 C C . GLY A 1 207 ? -12.191 17.162 11.693 1.00 63.34 207 GLY A C 1
ATOM 1470 O O . GLY A 1 207 ? -12.194 17.964 10.764 1.00 63.34 207 GLY A O 1
ATOM 1471 N N . ASN A 1 208 ? -11.889 15.870 11.527 1.00 79.38 208 ASN A N 1
ATOM 1472 C CA . ASN A 1 208 ? -11.125 15.424 10.355 1.00 79.38 208 ASN A CA 1
ATOM 1473 C C . ASN A 1 208 ? -11.891 14.441 9.457 1.00 79.38 208 ASN A C 1
ATOM 1475 O O . ASN A 1 208 ? -11.342 14.047 8.440 1.00 79.38 208 ASN A O 1
ATOM 1479 N N . ILE A 1 209 ? -13.127 14.040 9.789 1.00 86.19 209 ILE A N 1
ATOM 1480 C CA . ILE A 1 209 ? -13.885 13.036 9.016 1.00 86.19 209 ILE A CA 1
ATOM 1481 C C . ILE A 1 209 ? -14.978 13.698 8.165 1.00 86.19 209 ILE A C 1
ATOM 1483 O O . ILE A 1 209 ? -15.879 14.350 8.692 1.00 86.19 209 ILE A O 1
ATOM 1487 N N . GLN A 1 210 ? -14.934 13.467 6.853 1.00 90.81 210 GLN A N 1
ATOM 1488 C CA . GLN A 1 210 ? -15.945 13.873 5.881 1.00 90.81 210 GLN A CA 1
ATOM 1489 C C . GLN A 1 210 ? -16.617 12.647 5.250 1.00 90.81 210 GLN A C 1
ATOM 1491 O O . GLN A 1 210 ? -15.954 11.802 4.656 1.00 90.81 210 GLN A O 1
ATOM 1496 N N . PHE A 1 211 ? -17.949 12.598 5.301 1.00 91.56 211 PHE A N 1
ATOM 1497 C CA . PHE A 1 211 ? -18.755 11.650 4.527 1.00 91.56 211 PHE A CA 1
ATOM 1498 C C . PHE A 1 211 ? -19.063 12.266 3.160 1.00 91.56 211 PHE A C 1
ATOM 1500 O O . PHE A 1 211 ? -19.833 13.221 3.063 1.00 91.56 211 PHE A O 1
ATOM 1507 N N . ALA A 1 212 ? -18.426 11.758 2.111 1.00 92.25 212 ALA A N 1
ATOM 1508 C CA . ALA A 1 212 ? -18.525 12.289 0.753 1.00 92.25 212 ALA A CA 1
ATOM 1509 C C . ALA A 1 212 ? -19.461 11.477 -0.162 1.00 92.25 212 ALA A C 1
ATOM 1511 O O . ALA A 1 212 ? -19.718 11.888 -1.292 1.00 92.25 212 ALA A O 1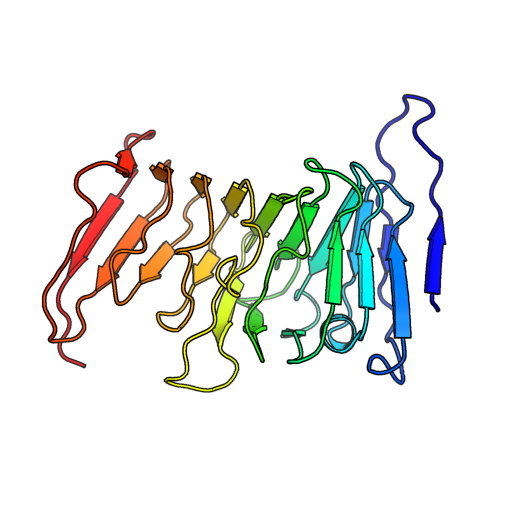
ATOM 1512 N N . HIS A 1 213 ? -20.020 10.366 0.330 1.00 93.94 213 HIS A N 1
ATOM 1513 C CA . HIS A 1 213 ? -21.012 9.553 -0.376 1.00 93.94 213 HIS A CA 1
ATOM 1514 C C . HIS A 1 213 ? -22.180 9.164 0.543 1.00 93.94 213 HIS A C 1
ATOM 1516 O O . HIS A 1 213 ? -22.026 9.114 1.761 1.00 93.94 213 HIS A O 1
ATOM 1522 N N . ALA A 1 214 ? -23.348 8.859 -0.032 1.00 90.62 214 ALA A N 1
ATOM 1523 C CA . ALA A 1 214 ? -24.542 8.476 0.731 1.00 90.62 214 ALA A CA 1
ATOM 1524 C C . ALA A 1 214 ? -24.381 7.139 1.477 1.00 90.62 214 ALA A C 1
ATOM 1526 O O . ALA A 1 214 ? -24.956 6.955 2.546 1.00 90.62 214 ALA A O 1
ATOM 1527 N N . ASP A 1 215 ? -23.573 6.235 0.921 1.00 91.44 215 ASP A N 1
ATOM 1528 C CA . ASP A 1 215 ? -23.288 4.915 1.499 1.00 91.44 215 ASP A CA 1
ATOM 1529 C C . ASP A 1 215 ? -22.084 4.912 2.456 1.00 91.44 215 ASP A C 1
ATOM 1531 O O . ASP A 1 215 ? -21.710 3.855 2.965 1.00 91.44 215 ASP A O 1
ATOM 1535 N N . ALA A 1 216 ? -21.485 6.081 2.710 1.00 93.25 216 ALA A N 1
ATOM 1536 C CA . ALA A 1 216 ? -20.362 6.239 3.623 1.00 93.25 216 ALA A CA 1
ATOM 1537 C C . ALA A 1 216 ? -20.758 5.880 5.058 1.00 93.25 216 ALA A C 1
ATOM 1539 O O . ALA A 1 216 ? -21.763 6.373 5.578 1.00 93.25 216 ALA A O 1
ATOM 1540 N N . LYS A 1 217 ? -19.946 5.058 5.729 1.00 92.81 217 LYS A N 1
ATOM 1541 C CA . LYS A 1 217 ? -20.210 4.622 7.105 1.00 92.81 217 LYS A CA 1
ATOM 1542 C C . LYS A 1 217 ? -19.010 4.853 8.006 1.00 92.81 217 LYS A C 1
ATOM 1544 O O . LYS A 1 217 ? -17.894 4.460 7.688 1.00 92.81 217 LYS A O 1
ATOM 1549 N N . LEU A 1 218 ? -19.286 5.442 9.166 1.00 90.44 218 LEU A N 1
ATOM 1550 C CA . LEU A 1 218 ? -18.403 5.429 10.324 1.00 90.44 218 LEU A CA 1
ATOM 1551 C C . LEU A 1 218 ? -19.074 4.565 11.384 1.00 90.44 218 LEU A C 1
ATOM 1553 O O . LEU A 1 218 ? -20.170 4.889 11.846 1.00 90.44 218 LEU A O 1
ATOM 1557 N N . ILE A 1 219 ? -18.429 3.468 11.747 1.00 89.19 219 ILE A N 1
ATOM 1558 C CA . ILE A 1 219 ? -18.865 2.582 12.815 1.00 89.19 219 ILE A CA 1
ATOM 1559 C C . ILE A 1 219 ? -18.016 2.889 14.039 1.00 89.19 219 ILE A C 1
ATOM 1561 O O . ILE A 1 219 ? -16.791 2.924 13.987 1.00 89.19 219 ILE A O 1
ATOM 1565 N N . LEU A 1 220 ? -18.697 3.133 15.147 1.00 87.88 220 LEU A N 1
ATOM 1566 C CA . LEU A 1 220 ? -18.097 3.365 16.446 1.00 87.88 220 LEU A CA 1
ATOM 1567 C C . LEU A 1 220 ? -18.493 2.197 17.336 1.00 87.88 220 LEU A C 1
ATOM 1569 O O . LEU A 1 220 ? -19.678 2.039 17.639 1.00 87.88 220 LEU A O 1
ATOM 1573 N N . GLN A 1 221 ? -17.530 1.372 17.727 1.00 87.94 221 GLN A N 1
ATOM 1574 C CA . GLN A 1 221 ? -17.800 0.179 18.517 1.00 87.94 221 GLN A CA 1
ATOM 1575 C C . GLN A 1 221 ? -16.803 0.012 19.662 1.00 87.94 221 GLN A C 1
ATOM 1577 O O . GLN A 1 221 ? -15.761 0.659 19.729 1.00 87.94 221 GLN A O 1
ATOM 1582 N N . ASN A 1 222 ? -17.192 -0.814 20.622 1.00 84.75 222 ASN A N 1
ATOM 1583 C CA . ASN A 1 222 ? -16.362 -1.199 21.749 1.00 84.75 222 ASN A CA 1
ATOM 1584 C C . ASN A 1 222 ? -16.589 -2.690 21.961 1.00 84.75 222 ASN A C 1
ATOM 1586 O O . ASN A 1 222 ? -17.497 -3.089 22.696 1.00 84.75 222 ASN A O 1
ATOM 1590 N N . SER A 1 223 ? -15.871 -3.496 21.188 1.00 82.12 223 SER A N 1
ATOM 1591 C CA . SER A 1 223 ? -16.004 -4.941 21.251 1.00 82.12 223 SER A CA 1
ATOM 1592 C C . SER A 1 223 ? -15.333 -5.488 22.513 1.00 82.12 223 SER A C 1
ATOM 1594 O O . SER A 1 223 ? -14.341 -4.952 23.014 1.00 82.12 223 SER A O 1
ATOM 1596 N N . SER A 1 224 ? -15.907 -6.565 23.056 1.00 74.25 224 SER A N 1
ATOM 1597 C CA . SER A 1 224 ? -15.243 -7.352 24.090 1.00 74.25 224 SER A CA 1
ATOM 1598 C C . SER A 1 224 ? -14.254 -8.296 23.413 1.00 74.25 224 SER A C 1
ATOM 1600 O O . SER A 1 224 ? -14.698 -9.245 22.762 1.00 74.25 224 SER A O 1
ATOM 1602 N N . GLY A 1 225 ? -12.957 -8.002 23.540 1.00 58.84 225 GLY A N 1
ATOM 1603 C CA . GLY A 1 225 ? -11.869 -8.867 23.062 1.00 58.84 225 GLY A CA 1
ATOM 1604 C C . GLY A 1 225 ? -11.863 -10.269 23.665 1.00 58.84 225 GLY A C 1
ATOM 1605 O O . GLY A 1 225 ? -12.473 -10.462 24.744 1.00 58.84 225 GLY A O 1
#

Organism: NCBI:txid369822

pLDDT: mean 85.03, std 11.33, range [52.31, 97.38]

Sequence (225 aa):
TLEFNGPLDGGGNTIPYYFKGAIANGNNAILNVNTKSLTAYHSTIGTVAEINIGAGNLFAIDASAGDVTILNAQDINFGAPDSTLALSNLTGVGVKNILLAADLVAPGANAGDVVFDGGVNGLNIGSNVAGTARNIGDGGGNKFNTLLIYNAVTITDDVNLEGIQNVLINNNADFTSSTAFNAGAIQINDATYTIDANNGNLNVPAGNIQFAHADAKLILQNSSG

Solvent-accessible surface area (backbone atoms only — not comparable to full-atom values): 10776 Å² total; per-residue (Å²): 111,49,77,43,80,43,84,78,78,86,82,63,82,86,68,75,40,79,43,72,64,77,50,79,68,15,71,78,26,38,37,39,36,53,22,60,31,38,37,36,34,32,44,41,62,27,39,31,24,30,36,38,34,28,60,59,11,36,42,30,47,30,24,36,78,38,58,25,50,37,45,70,70,48,46,57,40,50,58,23,54,70,7,32,46,34,45,32,13,70,79,22,82,53,66,32,41,43,22,32,58,37,60,50,47,28,81,33,98,27,21,22,33,38,35,41,33,2,33,90,41,14,24,38,40,32,37,66,45,89,97,43,67,26,28,40,11,55,71,90,62,32,35,23,49,32,39,39,37,30,24,37,27,35,37,40,62,28,49,42,46,53,17,25,40,32,37,40,35,24,57,55,15,43,38,40,26,51,57,60,62,62,37,68,32,34,38,30,24,46,12,39,41,34,35,33,16,61,73,52,78,77,58,73,68,91,85,29,73,42,75,75,34,92,68,32,40,79,44,82,46,65,46,83,122

Mean predicted aligned error: 6.38 Å

Secondary structure (DSSP, 8-state):
-EEEEPP---SSPP-EEEE----TTGGG-EEEEESSEEEE-SGGGGG-SEEEE-TT-EEEEEGGGS-EEE-TT-EEEESSTT-EEEEE-SS-SS-EEEEESS-B-B-STT--EEEEE-TTT-EEEEESSTT--EEBS-SSSBPEEEEEEESSEEE-TTEE-TTEEEEEE-TT-EEEESS----SEEEESSSEEEEE-TTS-----TTSEEE-STT-EEEEE----

Radius of gyration: 17.13 Å; Cα contacts (8 Å, |Δi|>4): 720; chains: 1; bounding box: 46×33×51 Å